Protein AF-A0A1G1H3U4-F1 (afdb_monomer)

Nearest PDB structures (foldseek):
  5lfl-assembly6_F  TM=8.158E-01  e=3.724E-07  Solidesulfovibrio magneticus RS-1
  6eou-assembly1_A  TM=8.617E-01  e=1.046E-06  Homo sapiens
  4xi0-assembly1_E  TM=8.053E-01  e=7.415E-07  Solidesulfovibrio magneticus RS-1
  3vty-assembly4_D  TM=8.251E-01  e=2.298E-06  Candidatus Magnetobacterium bavaricum
  8tau-assembly1_V  TM=8.359E-01  e=3.438E-05  Homo sapiens

Structure (mmCIF, N/CA/C/O backbone):
data_AF-A0A1G1H3U4-F1
#
_entry.id   AF-A0A1G1H3U4-F1
#
loop_
_atom_site.group_PDB
_atom_site.id
_atom_site.type_symbol
_atom_site.label_atom_id
_atom_site.label_alt_id
_atom_site.label_comp_id
_atom_site.label_asym_id
_atom_site.label_entity_id
_atom_site.label_seq_id
_atom_site.pdbx_PDB_ins_code
_atom_site.Cartn_x
_atom_site.Cartn_y
_atom_site.Cartn_z
_atom_site.occupancy
_atom_site.B_iso_or_equiv
_atom_site.auth_seq_id
_atom_site.auth_comp_id
_atom_site.auth_asym_id
_atom_site.auth_atom_id
_atom_site.pdbx_PDB_model_num
ATOM 1 N N . MET A 1 1 ? 24.529 -20.907 -5.995 1.00 40.91 1 MET A N 1
ATOM 2 C CA . MET A 1 1 ? 25.368 -20.366 -7.089 1.00 40.91 1 MET A CA 1
ATOM 3 C C . MET A 1 1 ? 24.792 -20.678 -8.486 1.00 40.91 1 MET A C 1
ATOM 5 O O . MET A 1 1 ? 25.551 -20.727 -9.438 1.00 40.91 1 MET A O 1
ATOM 9 N N . TRP A 1 2 ? 23.466 -20.846 -8.638 1.00 47.81 2 TRP A N 1
ATOM 10 C CA . TRP A 1 2 ? 22.822 -21.123 -9.940 1.00 47.81 2 TRP A CA 1
ATOM 11 C C . TRP A 1 2 ? 21.908 -19.979 -10.423 1.00 47.81 2 TRP A C 1
ATOM 13 O O . TRP A 1 2 ? 21.715 -19.835 -11.622 1.00 47.81 2 TRP A O 1
ATOM 23 N N . GLU A 1 3 ? 21.405 -19.122 -9.525 1.00 52.97 3 GLU A N 1
ATOM 24 C CA . GLU A 1 3 ? 20.506 -18.009 -9.890 1.00 52.97 3 GLU A CA 1
ATOM 25 C C . GLU A 1 3 ? 21.242 -16.855 -10.588 1.00 52.97 3 GLU A C 1
ATOM 27 O O . GLU A 1 3 ? 20.769 -16.331 -11.589 1.00 52.97 3 GLU A O 1
ATOM 32 N N . SER A 1 4 ? 22.450 -16.500 -10.142 1.00 56.72 4 SER A N 1
ATOM 33 C CA . SER A 1 4 ? 23.200 -15.358 -10.691 1.00 56.72 4 SER A CA 1
ATOM 34 C C . SER A 1 4 ? 23.644 -15.537 -12.152 1.00 56.72 4 SER A C 1
ATOM 36 O O . SER A 1 4 ? 23.957 -14.551 -12.813 1.00 56.72 4 SER A O 1
ATOM 38 N N . GLY A 1 5 ? 23.685 -16.776 -12.659 1.00 61.72 5 GLY A N 1
ATOM 39 C CA . GLY A 1 5 ? 24.119 -17.083 -14.027 1.00 61.72 5 GLY A CA 1
ATOM 40 C C . GLY A 1 5 ? 23.019 -16.958 -15.086 1.00 61.72 5 GLY A C 1
ATOM 41 O O . GLY A 1 5 ? 23.333 -16.747 -16.253 1.00 61.72 5 GLY A O 1
ATOM 42 N N . THR A 1 6 ? 21.741 -17.055 -14.702 1.00 67.44 6 THR A N 1
ATOM 43 C CA . THR A 1 6 ? 20.597 -17.031 -15.637 1.00 67.44 6 THR A CA 1
ATOM 44 C C . THR A 1 6 ? 19.875 -15.685 -15.687 1.00 67.44 6 THR A C 1
ATOM 46 O O . THR A 1 6 ? 19.185 -15.401 -16.664 1.00 67.44 6 THR A O 1
ATOM 49 N N . ILE A 1 7 ? 20.066 -14.831 -14.677 1.00 79.06 7 ILE A N 1
ATOM 50 C CA . ILE A 1 7 ? 19.420 -13.513 -14.597 1.00 79.06 7 ILE A CA 1
ATOM 51 C C . ILE A 1 7 ? 19.920 -12.563 -15.695 1.00 79.06 7 ILE A C 1
ATOM 53 O O . ILE A 1 7 ? 19.108 -11.887 -16.318 1.00 79.06 7 ILE A O 1
ATOM 57 N N . ASN A 1 8 ? 21.231 -12.512 -15.958 1.00 80.94 8 ASN A N 1
ATOM 58 C CA . ASN A 1 8 ? 21.776 -11.582 -16.959 1.00 80.94 8 ASN A CA 1
ATOM 59 C C . ASN A 1 8 ? 21.285 -11.901 -18.379 1.00 80.94 8 ASN A C 1
ATOM 61 O O . ASN A 1 8 ? 20.750 -10.992 -19.007 1.00 80.94 8 ASN A O 1
ATOM 65 N N . PRO A 1 9 ? 21.336 -13.164 -18.853 1.00 86.94 9 PRO A N 1
ATOM 66 C CA . PRO A 1 9 ? 20.758 -13.511 -20.150 1.00 86.94 9 PRO A CA 1
ATOM 67 C C . PRO A 1 9 ? 19.254 -13.221 -20.236 1.00 86.94 9 PRO A C 1
ATOM 69 O O . PRO A 1 9 ? 18.768 -12.789 -21.276 1.00 86.94 9 PRO A O 1
ATOM 72 N N . ALA A 1 10 ? 18.500 -13.432 -19.150 1.00 87.06 10 ALA A N 1
ATOM 73 C CA . ALA A 1 10 ? 17.068 -13.132 -19.134 1.00 87.06 10 ALA A CA 1
ATOM 74 C C . ALA A 1 10 ? 16.792 -11.626 -19.279 1.00 87.06 10 ALA A C 1
ATOM 76 O O . ALA A 1 10 ? 15.896 -11.239 -20.028 1.00 87.06 10 ALA A O 1
ATOM 77 N N . LEU A 1 11 ? 17.569 -10.782 -18.594 1.00 89.69 11 LEU A N 1
ATOM 78 C CA . LEU A 1 11 ? 17.471 -9.328 -18.725 1.00 89.69 11 LEU A CA 1
ATOM 79 C C . LEU A 1 11 ? 17.895 -8.853 -20.120 1.00 89.69 11 LEU A C 1
ATOM 81 O O . LEU A 1 11 ? 17.215 -8.003 -20.675 1.00 89.69 11 LEU A O 1
ATOM 85 N N . GLU A 1 12 ? 18.931 -9.442 -20.723 1.00 89.75 12 GLU A N 1
ATOM 86 C CA . GLU A 1 12 ? 19.352 -9.125 -22.098 1.00 89.75 12 GLU A CA 1
ATOM 87 C C . GLU A 1 12 ? 18.264 -9.462 -23.131 1.00 89.75 12 GLU A C 1
ATOM 89 O O . GLU A 1 12 ? 17.958 -8.645 -24.000 1.00 89.75 12 GLU A O 1
ATOM 94 N N . ILE A 1 13 ? 17.628 -10.634 -23.014 1.00 92.44 13 ILE A N 1
ATOM 95 C CA . ILE A 1 13 ? 16.502 -11.023 -23.881 1.00 92.44 13 ILE A CA 1
ATOM 96 C C . ILE A 1 13 ? 15.334 -10.047 -23.714 1.00 92.44 13 ILE A C 1
ATOM 98 O O . ILE A 1 13 ? 14.699 -9.664 -24.698 1.00 92.44 13 ILE A O 1
ATOM 102 N N . LEU A 1 14 ? 15.045 -9.634 -22.477 1.00 92.25 14 LEU A N 1
ATOM 103 C CA . LEU A 1 14 ? 14.000 -8.650 -22.215 1.00 92.25 14 LEU A CA 1
ATOM 104 C C . LEU A 1 14 ? 14.355 -7.277 -22.775 1.00 92.25 14 LEU A C 1
ATOM 106 O O . LEU A 1 14 ? 13.489 -6.656 -23.378 1.00 92.25 14 LEU A O 1
ATOM 110 N N . ASP A 1 15 ? 15.595 -6.819 -22.628 1.00 92.12 15 ASP A N 1
ATOM 111 C CA . ASP A 1 15 ? 16.042 -5.531 -23.158 1.00 92.12 15 ASP A CA 1
ATOM 112 C C . ASP A 1 15 ? 15.938 -5.500 -24.692 1.00 92.12 15 ASP A C 1
ATOM 114 O O . ASP A 1 15 ? 15.442 -4.519 -25.246 1.00 92.12 15 ASP A O 1
ATOM 118 N N . GLN A 1 16 ? 16.283 -6.598 -25.378 1.00 94.06 16 GLN A N 1
ATOM 119 C CA . GLN A 1 16 ? 16.060 -6.734 -26.821 1.00 94.06 16 GLN A CA 1
ATOM 120 C C . GLN A 1 16 ? 14.564 -6.726 -27.172 1.00 94.06 16 GLN A C 1
ATOM 122 O O . GLN A 1 16 ? 14.136 -5.984 -28.052 1.00 94.06 16 GLN A O 1
ATOM 127 N N . GLY A 1 17 ? 13.739 -7.491 -26.452 1.00 91.69 17 GLY A N 1
ATOM 128 C CA . GLY A 1 17 ? 12.293 -7.507 -26.680 1.00 91.69 17 GLY A CA 1
ATOM 129 C C . GLY A 1 17 ? 11.626 -6.150 -26.429 1.00 91.69 17 GLY A C 1
ATOM 130 O O . GLY A 1 17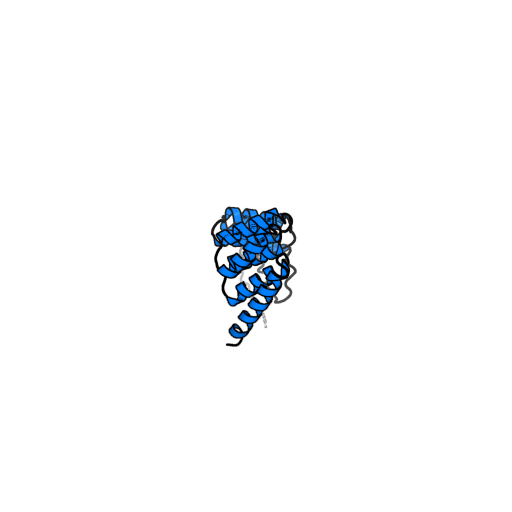 ? 10.693 -5.779 -27.136 1.00 91.69 17 GLY A O 1
ATOM 131 N N . ILE A 1 18 ? 12.113 -5.383 -25.450 1.00 93.12 18 ILE A N 1
ATOM 132 C CA . ILE A 1 18 ? 11.669 -4.011 -25.173 1.00 93.12 18 ILE A CA 1
ATOM 133 C C . ILE A 1 18 ? 12.155 -3.060 -26.272 1.00 93.12 18 ILE A C 1
ATOM 135 O O . ILE A 1 18 ? 11.416 -2.153 -26.639 1.00 93.12 18 ILE A O 1
ATOM 139 N N . HIS A 1 19 ? 13.352 -3.260 -26.826 1.00 91.81 19 HIS A N 1
ATOM 140 C CA . HIS A 1 19 ? 13.825 -2.485 -27.974 1.00 91.81 19 HIS A CA 1
ATOM 141 C C . HIS A 1 19 ? 12.923 -2.683 -29.201 1.00 91.81 19 HIS A C 1
ATOM 143 O O . HIS A 1 19 ? 12.500 -1.704 -29.816 1.00 91.81 19 HIS A O 1
ATOM 149 N N . ASP A 1 20 ? 12.572 -3.933 -29.509 1.00 93.81 20 ASP A N 1
ATOM 150 C CA . ASP A 1 20 ? 11.718 -4.278 -30.651 1.00 93.81 20 ASP A CA 1
ATOM 151 C C . ASP A 1 20 ? 10.242 -3.891 -30.409 1.00 93.81 20 ASP A C 1
ATOM 153 O O . ASP A 1 20 ? 9.494 -3.582 -31.343 1.00 93.81 20 ASP A O 1
ATOM 157 N N . HIS A 1 21 ? 9.817 -3.865 -29.140 1.00 90.38 21 HIS A N 1
ATOM 158 C CA . HIS A 1 21 ? 8.455 -3.547 -28.712 1.00 90.38 21 HIS A CA 1
ATOM 159 C C . HIS A 1 21 ? 8.429 -2.580 -27.504 1.00 90.38 21 HIS A C 1
ATOM 161 O O . HIS A 1 21 ? 8.058 -2.975 -26.393 1.00 90.38 21 HIS A O 1
ATOM 167 N N . PRO A 1 22 ? 8.728 -1.280 -27.697 1.00 86.56 22 PRO A N 1
ATOM 168 C CA . PRO A 1 22 ? 8.925 -0.319 -26.596 1.00 86.56 22 PRO A CA 1
ATOM 169 C C . PRO A 1 22 ? 7.673 -0.055 -25.746 1.00 86.56 22 PRO A C 1
ATOM 171 O O . PRO A 1 22 ? 7.761 0.322 -24.573 1.00 86.56 22 PRO A O 1
ATOM 174 N N . HIS A 1 23 ? 6.491 -0.301 -26.309 1.00 86.00 23 HIS A N 1
ATOM 175 C CA . HIS A 1 23 ? 5.208 -0.134 -25.625 1.00 86.00 23 HIS A CA 1
ATOM 176 C C . HIS A 1 23 ? 4.650 -1.444 -25.046 1.00 86.00 23 HIS A C 1
ATOM 178 O O . HIS A 1 23 ? 3.537 -1.458 -24.522 1.00 86.00 23 HIS A O 1
ATOM 184 N N . ALA A 1 24 ? 5.400 -2.551 -25.110 1.00 89.81 24 ALA A N 1
ATOM 185 C CA . ALA A 1 24 ? 4.991 -3.812 -24.501 1.00 89.81 24 ALA A CA 1
ATOM 186 C C . ALA A 1 24 ? 5.105 -3.735 -22.968 1.00 89.81 24 ALA A C 1
ATOM 188 O O . ALA A 1 24 ? 6.118 -4.115 -22.372 1.00 89.81 24 ALA A O 1
ATOM 189 N N . LEU A 1 25 ? 4.030 -3.263 -22.326 1.00 88.88 25 LEU A N 1
ATOM 190 C CA . LEU A 1 25 ? 3.903 -3.112 -20.872 1.00 88.88 25 LEU A CA 1
ATOM 191 C C . LEU A 1 25 ? 4.332 -4.383 -20.120 1.00 88.88 25 LEU A C 1
ATOM 193 O O . LEU A 1 25 ? 5.076 -4.311 -19.146 1.00 88.88 25 LEU A O 1
ATOM 197 N N . THR A 1 26 ? 3.918 -5.554 -20.613 1.00 90.75 26 THR A N 1
ATOM 198 C CA . THR A 1 26 ? 4.220 -6.856 -20.005 1.00 90.75 26 THR A CA 1
ATOM 199 C C . THR A 1 26 ? 5.719 -7.151 -19.949 1.00 90.75 26 THR A C 1
ATOM 201 O O . THR A 1 26 ? 6.188 -7.635 -18.923 1.00 90.75 26 THR A O 1
ATOM 204 N N . LEU A 1 27 ? 6.486 -6.832 -21.000 1.00 92.19 27 LEU A N 1
ATOM 205 C CA . LEU A 1 27 ? 7.937 -7.074 -21.026 1.00 92.19 27 LEU A CA 1
ATOM 206 C C . LEU A 1 27 ? 8.665 -6.160 -20.039 1.00 92.19 27 LEU A C 1
ATOM 208 O O . LEU A 1 27 ? 9.536 -6.597 -19.289 1.00 92.19 27 LEU A O 1
ATOM 212 N N . ARG A 1 28 ? 8.257 -4.891 -19.988 1.00 91.12 28 ARG A N 1
ATOM 213 C CA . ARG A 1 28 ? 8.859 -3.892 -19.100 1.00 91.12 28 ARG A CA 1
ATOM 214 C C . ARG A 1 28 ? 8.517 -4.142 -17.633 1.00 91.12 28 ARG A C 1
ATOM 216 O O . ARG A 1 28 ? 9.381 -3.993 -16.772 1.00 91.12 28 ARG A O 1
ATOM 223 N N . LYS A 1 29 ? 7.291 -4.589 -17.348 1.00 92.75 29 LYS A N 1
ATOM 224 C CA . LYS A 1 29 ? 6.898 -5.058 -16.016 1.00 92.75 29 LYS A CA 1
ATOM 225 C C . LYS A 1 29 ? 7.697 -6.294 -15.608 1.00 92.75 29 LYS A C 1
ATOM 227 O O . LYS A 1 29 ? 8.280 -6.286 -14.531 1.00 92.75 29 LYS A O 1
ATOM 232 N N . LEU A 1 30 ? 7.784 -7.307 -16.476 1.00 93.25 30 LEU A N 1
ATOM 233 C CA . LEU A 1 30 ? 8.537 -8.534 -16.197 1.00 93.25 30 LEU A CA 1
ATOM 234 C C . LEU A 1 30 ? 10.015 -8.237 -15.906 1.00 93.25 30 LEU A C 1
ATOM 236 O O . LEU A 1 30 ? 10.604 -8.833 -15.008 1.00 93.25 30 LEU A O 1
ATOM 240 N N . ARG A 1 31 ? 10.605 -7.263 -16.606 1.00 92.12 31 ARG A N 1
ATOM 241 C CA . ARG A 1 31 ? 11.944 -6.757 -16.287 1.00 92.12 31 ARG A CA 1
ATOM 242 C C . ARG A 1 31 ? 12.019 -6.216 -14.855 1.00 92.12 31 ARG A C 1
ATOM 244 O O . ARG A 1 31 ? 12.936 -6.581 -14.125 1.00 92.12 31 ARG A O 1
ATOM 251 N N . GLY A 1 32 ? 11.058 -5.392 -14.435 1.00 91.25 32 GLY A N 1
ATOM 252 C CA . GLY A 1 32 ? 10.958 -4.909 -13.052 1.00 91.25 32 GLY A CA 1
ATOM 253 C C . GLY A 1 32 ? 10.788 -6.034 -12.023 1.00 91.25 32 GLY A C 1
ATOM 254 O O . GLY A 1 32 ? 11.464 -6.018 -10.992 1.00 91.25 32 GLY A O 1
ATOM 255 N N . ASP A 1 33 ? 9.975 -7.049 -12.329 1.00 91.19 33 ASP A N 1
ATOM 256 C CA . ASP A 1 33 ? 9.763 -8.219 -11.465 1.00 91.19 33 ASP A CA 1
ATOM 257 C C . ASP A 1 33 ? 11.074 -9.005 -11.263 1.00 91.19 33 ASP A C 1
ATOM 259 O O . ASP A 1 33 ? 11.448 -9.332 -10.132 1.00 91.19 33 ASP A O 1
ATOM 263 N N . ILE A 1 34 ? 11.827 -9.248 -12.344 1.00 91.25 34 ILE A N 1
ATOM 264 C CA . ILE A 1 34 ? 13.136 -9.916 -12.283 1.00 91.25 34 ILE A CA 1
ATOM 265 C C . ILE A 1 34 ? 14.136 -9.073 -11.491 1.00 91.25 34 ILE A C 1
ATOM 267 O O . ILE A 1 34 ? 14.851 -9.612 -10.643 1.00 91.25 34 ILE A O 1
ATOM 271 N N . LEU A 1 35 ? 14.182 -7.757 -11.712 1.00 90.25 35 LEU A N 1
ATOM 272 C CA . LEU A 1 35 ? 15.062 -6.856 -10.961 1.00 90.25 35 LEU A CA 1
ATOM 273 C C . LEU A 1 35 ? 14.734 -6.856 -9.465 1.00 90.25 35 LEU A C 1
ATOM 275 O O . LEU A 1 35 ? 15.654 -6.915 -8.645 1.00 90.25 35 LEU A O 1
ATOM 279 N N . SER A 1 36 ? 13.446 -6.902 -9.101 1.00 90.81 36 SER A N 1
ATOM 280 C CA . SER A 1 36 ? 13.018 -7.005 -7.700 1.00 90.81 36 SER A CA 1
ATOM 281 C C . SER A 1 36 ? 13.545 -8.269 -7.029 1.00 90.81 36 SER A C 1
ATOM 283 O O . SER A 1 36 ? 13.774 -8.241 -5.820 1.00 90.81 36 SER A O 1
ATOM 285 N N . ALA A 1 37 ? 13.682 -9.369 -7.768 1.00 86.88 37 ALA A N 1
ATOM 286 C CA . ALA A 1 37 ? 14.181 -10.630 -7.233 1.00 86.88 37 ALA A CA 1
ATOM 287 C C . ALA A 1 37 ? 15.718 -10.702 -7.197 1.00 86.88 37 ALA A C 1
ATOM 289 O O . ALA A 1 37 ? 16.267 -11.463 -6.406 1.00 86.88 37 ALA A O 1
ATOM 290 N N . SER A 1 38 ? 16.415 -9.933 -8.043 1.00 84.62 38 SER A N 1
ATOM 291 C CA . SER A 1 38 ? 17.823 -10.203 -8.373 1.00 84.62 38 SER A CA 1
ATOM 292 C C . SER A 1 38 ? 18.823 -9.074 -8.128 1.00 84.62 38 SER A C 1
ATOM 294 O O . SER A 1 38 ? 19.980 -9.366 -7.824 1.00 84.62 38 SER A O 1
ATOM 296 N N . ARG A 1 39 ? 18.427 -7.804 -8.279 1.00 77.81 39 ARG A N 1
ATOM 297 C CA . ARG A 1 39 ? 19.348 -6.647 -8.223 1.00 77.81 39 ARG A CA 1
ATOM 298 C C . ARG A 1 39 ? 18.994 -5.607 -7.167 1.00 77.81 39 ARG A C 1
ATOM 300 O O . ARG A 1 39 ? 19.790 -4.721 -6.878 1.00 77.81 39 ARG A O 1
ATOM 307 N N . GLY A 1 40 ? 17.848 -5.775 -6.515 1.00 84.50 40 GLY A N 1
ATOM 308 C CA . GLY A 1 40 ? 17.439 -4.977 -5.366 1.00 84.50 40 GLY A CA 1
ATOM 309 C C . GLY A 1 40 ? 16.328 -3.974 -5.688 1.00 84.50 40 GLY A C 1
ATOM 310 O O . GLY A 1 40 ? 15.900 -3.835 -6.835 1.00 84.50 40 GLY A O 1
ATOM 311 N N . PRO A 1 41 ? 15.814 -3.282 -4.659 1.00 91.38 41 PRO A N 1
ATOM 312 C CA . PRO A 1 41 ? 14.574 -2.518 -4.767 1.00 91.38 41 PRO A CA 1
ATOM 313 C C . PRO A 1 41 ? 14.684 -1.279 -5.664 1.00 91.38 41 PRO A C 1
ATOM 315 O O . PRO A 1 41 ? 13.719 -0.953 -6.347 1.00 91.38 41 PRO A O 1
ATOM 318 N N . GLY A 1 42 ? 15.846 -0.618 -5.714 1.00 93.94 42 GLY A N 1
ATOM 319 C CA . GLY A 1 42 ? 16.033 0.611 -6.495 1.00 93.94 42 GLY A CA 1
ATOM 320 C C . GLY A 1 42 ? 15.867 0.402 -8.004 1.00 93.94 42 GLY A C 1
ATOM 321 O O . GLY A 1 42 ? 15.076 1.097 -8.637 1.00 93.94 42 GLY A O 1
ATOM 322 N N . GLU A 1 43 ? 16.555 -0.594 -8.573 1.00 92.38 43 GLU A N 1
ATOM 323 C CA . GLU A 1 43 ? 16.463 -0.905 -10.010 1.00 92.38 43 GLU A CA 1
ATOM 324 C C . GLU A 1 43 ? 15.052 -1.364 -10.407 1.00 92.38 43 GLU A C 1
ATOM 326 O O . GLU A 1 43 ? 14.548 -0.993 -11.468 1.00 92.38 43 GLU A O 1
ATOM 331 N N . ALA A 1 44 ? 14.385 -2.132 -9.540 1.00 95.06 44 ALA A N 1
ATOM 332 C CA . ALA A 1 44 ? 13.011 -2.570 -9.763 1.00 95.06 44 ALA A CA 1
ATOM 333 C C . ALA A 1 44 ? 12.030 -1.391 -9.784 1.00 95.06 44 ALA A C 1
ATOM 335 O O . ALA A 1 44 ? 11.223 -1.270 -10.706 1.00 95.06 44 ALA A O 1
ATOM 336 N N . VAL A 1 45 ? 12.129 -0.491 -8.799 1.00 96.75 45 VAL A N 1
ATOM 337 C CA . VAL A 1 45 ? 11.303 0.721 -8.730 1.00 96.75 45 VAL A CA 1
ATOM 338 C C . VAL A 1 45 ? 11.518 1.593 -9.964 1.00 96.75 45 VAL A C 1
ATOM 340 O O . VAL A 1 45 ? 10.534 2.001 -10.576 1.00 96.75 45 VAL A O 1
ATOM 343 N N . GLN A 1 46 ? 12.769 1.806 -10.383 1.00 95.06 46 GLN A N 1
AT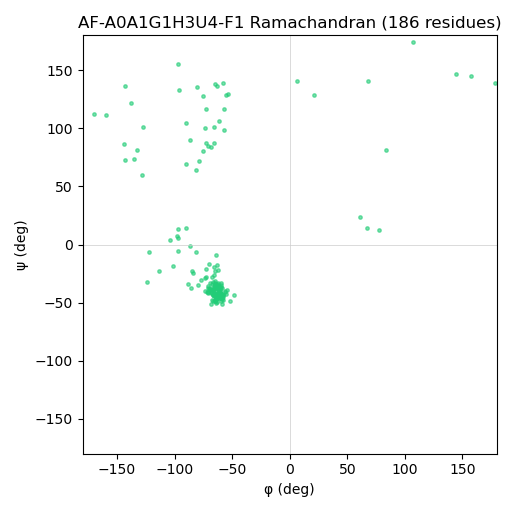OM 344 C CA . GLN A 1 46 ? 13.073 2.577 -11.588 1.00 95.06 46 GLN A CA 1
ATOM 345 C C . GLN A 1 46 ? 12.463 1.934 -12.841 1.00 95.06 46 GLN A C 1
ATOM 347 O O . GLN A 1 46 ? 11.867 2.626 -13.665 1.00 95.06 46 GLN A O 1
ATOM 352 N N . ALA A 1 47 ? 12.559 0.607 -12.982 1.00 93.62 47 ALA A N 1
ATOM 353 C CA . ALA A 1 47 ? 11.951 -0.105 -14.102 1.00 93.62 47 ALA A CA 1
ATOM 354 C C . ALA A 1 47 ? 10.427 0.101 -14.144 1.00 93.62 47 ALA A C 1
ATOM 356 O O . ALA A 1 47 ? 9.893 0.445 -15.201 1.00 93.62 47 ALA A O 1
ATOM 357 N N . TYR A 1 48 ? 9.738 -0.017 -13.004 1.00 96.88 48 TYR A N 1
ATOM 358 C CA . TYR A 1 48 ? 8.302 0.262 -12.918 1.00 96.88 48 TYR A CA 1
ATOM 359 C C . TYR A 1 48 ? 7.964 1.728 -13.192 1.00 96.88 48 TYR A C 1
ATOM 361 O O . TYR A 1 48 ? 6.959 2.004 -13.839 1.00 96.88 48 TYR A O 1
ATOM 369 N N . GLU A 1 49 ? 8.791 2.675 -12.752 1.00 96.38 49 GLU A N 1
ATOM 370 C CA . GLU A 1 49 ? 8.584 4.100 -13.028 1.00 96.38 49 GLU A CA 1
ATOM 371 C C . GLU A 1 49 ? 8.622 4.415 -14.515 1.00 96.38 49 GLU A C 1
ATOM 373 O O . GLU A 1 49 ? 7.795 5.199 -14.974 1.00 96.38 49 GLU A O 1
ATOM 378 N N . THR A 1 50 ? 9.492 3.755 -15.288 1.00 93.75 50 THR A N 1
ATOM 379 C CA . THR A 1 50 ? 9.450 3.915 -16.748 1.00 93.75 50 THR A CA 1
ATOM 380 C C . THR A 1 50 ? 8.087 3.505 -17.300 1.00 93.75 50 THR A C 1
ATOM 382 O O . THR A 1 50 ? 7.523 4.209 -18.130 1.00 93.75 50 THR A O 1
ATOM 385 N N . VAL A 1 51 ? 7.537 2.381 -16.831 1.00 94.81 51 VAL A N 1
ATOM 386 C CA . VAL A 1 51 ? 6.243 1.863 -17.289 1.00 94.81 51 VAL A CA 1
ATOM 387 C C . VAL A 1 51 ? 5.112 2.812 -16.903 1.00 94.81 51 VAL A C 1
ATOM 389 O O . VAL A 1 51 ? 4.247 3.111 -17.721 1.00 94.81 51 VAL A O 1
ATOM 392 N N . LEU A 1 52 ? 5.143 3.325 -15.673 1.00 96.25 52 LEU A N 1
ATOM 393 C CA . LEU A 1 52 ? 4.135 4.244 -15.148 1.00 96.25 52 LEU A CA 1
ATOM 394 C C . LEU A 1 52 ? 4.223 5.652 -15.754 1.00 96.25 52 LEU A C 1
ATOM 396 O O . LEU A 1 52 ? 3.226 6.366 -15.717 1.00 96.25 52 LEU A O 1
ATOM 400 N N . ALA A 1 53 ? 5.366 6.047 -16.324 1.00 94.75 53 ALA A N 1
ATOM 401 C CA . ALA A 1 53 ? 5.479 7.287 -17.091 1.00 94.75 53 ALA A CA 1
ATOM 402 C C . ALA A 1 53 ? 4.644 7.233 -18.383 1.00 94.75 53 ALA A C 1
ATOM 404 O O . ALA A 1 53 ? 4.004 8.221 -18.737 1.00 94.75 53 ALA A O 1
ATOM 405 N N . ASP A 1 54 ? 4.597 6.070 -19.040 1.00 93.25 54 ASP A N 1
ATOM 406 C CA . ASP A 1 54 ? 3.825 5.872 -20.272 1.00 93.25 54 ASP A CA 1
ATOM 407 C C . ASP A 1 54 ? 2.377 5.451 -19.997 1.00 93.25 54 ASP A C 1
ATOM 409 O O . ASP A 1 54 ? 1.461 5.795 -20.742 1.00 93.25 54 ASP A O 1
ATOM 413 N N . THR A 1 55 ? 2.143 4.672 -18.938 1.00 95.44 55 THR A N 1
ATOM 414 C CA . THR A 1 55 ? 0.807 4.204 -18.544 1.00 95.44 55 THR A CA 1
ATOM 415 C C . THR A 1 55 ? 0.585 4.423 -17.045 1.00 95.44 55 THR A C 1
ATOM 417 O O . THR A 1 55 ? 0.703 3.487 -16.249 1.00 95.44 55 THR A O 1
ATOM 420 N N . PRO A 1 56 ? 0.211 5.651 -16.630 1.00 96.00 56 PRO A N 1
ATOM 421 C CA . PRO A 1 56 ? 0.031 5.991 -15.218 1.00 96.00 56 PRO A CA 1
ATOM 422 C C . PRO A 1 56 ? -1.082 5.204 -14.519 1.00 96.00 56 PRO A C 1
ATOM 424 O O . PRO A 1 56 ? -1.124 5.163 -13.295 1.00 96.00 56 PRO A O 1
ATOM 427 N N . THR A 1 57 ? -1.999 4.588 -15.259 1.00 96.50 57 THR A N 1
ATOM 428 C CA . THR A 1 57 ? -3.130 3.826 -14.709 1.00 96.50 57 THR A CA 1
ATOM 429 C C . THR A 1 57 ? -2.884 2.315 -14.665 1.00 96.50 57 THR A C 1
ATOM 431 O O . THR A 1 57 ? -3.799 1.566 -14.330 1.00 96.50 57 THR A O 1
ATOM 434 N N . ALA A 1 58 ? -1.666 1.845 -14.973 1.00 96.38 58 ALA A N 1
ATOM 435 C CA . ALA A 1 58 ? -1.307 0.425 -14.920 1.00 96.38 58 ALA A CA 1
ATOM 436 C C . ALA A 1 58 ? -1.277 -0.097 -13.469 1.00 96.38 58 ALA A C 1
ATOM 438 O O . ALA A 1 58 ? -0.232 -0.138 -12.815 1.00 96.38 58 ALA A O 1
ATOM 439 N N . LEU A 1 59 ? -2.450 -0.478 -12.951 1.00 96.44 59 LEU A N 1
ATOM 440 C CA . LEU A 1 59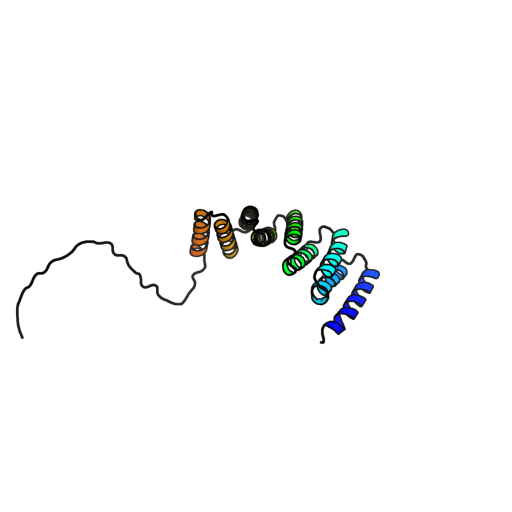 ? -2.651 -0.907 -11.564 1.00 96.44 59 LEU A CA 1
ATOM 441 C C . LEU A 1 59 ? -1.758 -2.080 -11.163 1.00 96.44 59 LEU A C 1
ATOM 443 O O . LEU A 1 59 ? -1.236 -2.099 -10.053 1.00 96.44 59 LEU A O 1
ATOM 447 N N . ASP A 1 60 ? -1.555 -3.052 -12.047 1.00 95.50 60 ASP A N 1
ATOM 448 C CA . ASP A 1 60 ? -0.729 -4.225 -11.761 1.00 95.50 60 ASP A CA 1
ATOM 449 C C . ASP A 1 60 ? 0.748 -3.857 -11.536 1.00 95.50 60 ASP A C 1
ATOM 451 O O . ASP A 1 60 ? 1.405 -4.432 -10.667 1.00 95.50 60 ASP A O 1
ATOM 455 N N . VAL A 1 61 ? 1.251 -2.857 -12.263 1.00 97.12 61 VAL A N 1
ATOM 456 C CA . VAL A 1 61 ? 2.593 -2.286 -12.084 1.00 97.12 61 VAL A CA 1
ATOM 457 C C . VAL A 1 61 ? 2.670 -1.454 -10.804 1.00 97.12 61 VAL A C 1
ATOM 459 O O . VAL A 1 61 ? 3.650 -1.563 -10.068 1.00 97.12 61 VAL A O 1
ATOM 462 N N . ARG A 1 62 ? 1.635 -0.664 -10.487 1.00 98.12 62 ARG A N 1
ATOM 463 C CA . ARG A 1 62 ? 1.571 0.089 -9.220 1.00 98.12 62 ARG A CA 1
ATOM 464 C C . ARG A 1 62 ? 1.590 -0.835 -8.007 1.00 98.12 62 ARG A C 1
ATOM 466 O O . ARG A 1 62 ? 2.369 -0.617 -7.083 1.00 98.12 62 ARG A O 1
ATOM 473 N N . TRP A 1 63 ? 0.805 -1.913 -8.037 1.00 98.19 63 TRP A N 1
ATOM 474 C CA . TRP A 1 63 ? 0.812 -2.942 -6.995 1.00 98.19 63 TRP A CA 1
ATOM 475 C C . TRP A 1 63 ? 2.182 -3.620 -6.862 1.00 98.19 63 TRP A C 1
ATOM 477 O O . TRP A 1 63 ? 2.647 -3.840 -5.741 1.00 98.19 63 TRP A O 1
ATOM 487 N N . ALA A 1 64 ? 2.858 -3.909 -7.979 1.00 97.25 64 ALA A N 1
ATOM 488 C CA . ALA A 1 64 ? 4.215 -4.454 -7.960 1.00 97.25 64 ALA A CA 1
ATOM 489 C C . ALA A 1 64 ? 5.218 -3.466 -7.335 1.00 97.25 64 ALA A C 1
ATOM 491 O O . ALA A 1 64 ? 5.973 -3.849 -6.436 1.00 97.25 64 ALA A O 1
ATOM 492 N N . LYS A 1 65 ? 5.170 -2.184 -7.730 1.00 98.25 65 LYS A N 1
ATOM 493 C CA . LYS A 1 65 ? 5.998 -1.109 -7.162 1.00 98.25 65 LYS A CA 1
ATOM 494 C C . LYS A 1 65 ? 5.766 -0.951 -5.659 1.00 98.25 65 LYS A C 1
ATOM 496 O O . LYS A 1 65 ? 6.734 -1.000 -4.903 1.00 98.25 65 LYS A O 1
ATOM 501 N N . TRP A 1 66 ? 4.511 -0.840 -5.218 1.00 98.12 66 TRP A N 1
ATOM 502 C CA . TRP A 1 66 ? 4.148 -0.801 -3.796 1.00 98.12 66 TRP A CA 1
ATOM 503 C C . TRP A 1 66 ? 4.763 -1.976 -3.030 1.00 98.12 66 TRP A C 1
ATOM 505 O O . TRP A 1 66 ? 5.423 -1.791 -2.010 1.00 98.12 66 TRP A O 1
ATOM 515 N N . SER A 1 67 ? 4.610 -3.190 -3.563 1.00 97.06 67 SER A N 1
ATOM 516 C CA . SER A 1 67 ? 5.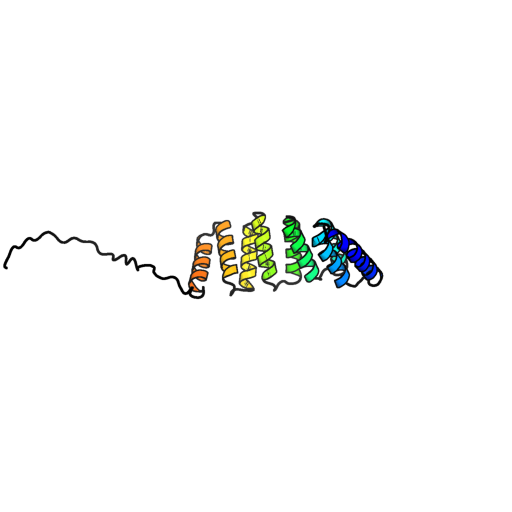100 -4.406 -2.920 1.00 97.06 67 SER A CA 1
ATOM 517 C C . SER A 1 67 ? 6.619 -4.389 -2.712 1.00 97.06 67 SER A C 1
ATOM 519 O O . SER A 1 67 ? 7.109 -4.848 -1.677 1.00 97.06 67 SER A O 1
ATOM 521 N N . VAL A 1 68 ? 7.370 -3.843 -3.675 1.00 97.00 68 VAL A N 1
ATOM 522 C CA . VAL A 1 68 ? 8.820 -3.641 -3.546 1.00 97.00 68 VAL A CA 1
ATOM 523 C C . VAL A 1 68 ? 9.136 -2.604 -2.472 1.00 97.00 68 VAL A C 1
ATOM 525 O O . VAL A 1 68 ? 9.941 -2.906 -1.593 1.00 97.00 68 VAL A O 1
ATOM 528 N N . LEU A 1 69 ? 8.473 -1.443 -2.499 1.00 97.62 69 LEU A N 1
ATOM 529 C CA . LEU A 1 69 ? 8.675 -0.350 -1.536 1.00 97.62 69 LEU A CA 1
ATOM 530 C C . LEU A 1 69 ? 8.408 -0.795 -0.090 1.00 97.62 69 LEU A C 1
ATOM 532 O O . LEU A 1 69 ? 9.182 -0.498 0.818 1.00 97.62 69 LEU A O 1
ATOM 536 N N . THR A 1 70 ? 7.344 -1.569 0.136 1.00 96.31 70 THR A N 1
ATOM 537 C CA . THR A 1 70 ? 7.045 -2.124 1.461 1.00 96.31 70 THR A CA 1
ATOM 538 C C . THR A 1 70 ? 8.139 -3.083 1.932 1.00 96.31 70 THR A C 1
ATOM 540 O O . THR A 1 70 ? 8.587 -2.996 3.076 1.00 96.31 70 THR A O 1
ATOM 543 N N . ARG A 1 71 ? 8.595 -4.007 1.071 1.00 94.50 71 ARG A N 1
ATOM 544 C CA . ARG A 1 71 ? 9.644 -4.978 1.435 1.00 94.50 71 ARG A CA 1
ATOM 545 C C . ARG A 1 71 ? 11.009 -4.327 1.659 1.00 94.50 71 ARG A C 1
ATOM 547 O O . ARG A 1 71 ? 11.801 -4.869 2.422 1.00 94.50 71 ARG A O 1
ATOM 554 N N . SER A 1 72 ? 11.284 -3.194 1.013 1.00 94.88 72 SER A N 1
ATOM 555 C CA . SER A 1 72 ? 12.524 -2.430 1.183 1.00 94.88 72 SER A CA 1
ATOM 556 C C . SER A 1 72 ? 12.487 -1.434 2.345 1.00 94.88 72 SER A C 1
ATOM 558 O O . SER A 1 72 ? 13.491 -0.773 2.599 1.00 94.88 72 SER A O 1
ATOM 560 N N . GLY A 1 73 ? 11.364 -1.321 3.063 1.00 95.06 73 GLY A N 1
ATOM 561 C CA . GLY A 1 73 ? 11.215 -0.391 4.186 1.00 95.06 73 GLY A CA 1
ATOM 562 C C . GLY A 1 73 ? 10.985 1.067 3.772 1.00 95.06 73 GLY A C 1
ATOM 563 O O . GLY A 1 73 ? 11.041 1.957 4.619 1.00 95.06 73 GLY A O 1
ATOM 564 N N . GLN A 1 74 ? 10.690 1.328 2.497 1.00 96.69 74 GLN A N 1
ATOM 565 C CA . GLN A 1 74 ? 10.373 2.654 1.956 1.00 96.69 74 GLN A CA 1
ATOM 566 C C . GLN A 1 74 ? 8.902 3.003 2.228 1.00 96.69 74 GLN A C 1
ATOM 568 O O . GLN A 1 74 ? 8.067 3.085 1.327 1.00 96.69 74 GLN A O 1
ATOM 573 N N . GLY A 1 75 ? 8.562 3.125 3.515 1.00 96.38 75 GLY A N 1
ATOM 574 C CA . GLY A 1 75 ? 7.177 3.221 3.983 1.00 96.38 75 GLY A CA 1
ATOM 575 C C . GLY A 1 75 ? 6.424 4.457 3.481 1.00 96.38 75 GLY A C 1
ATOM 576 O O . GLY A 1 75 ? 5.237 4.360 3.184 1.00 96.38 75 GLY A O 1
ATOM 577 N N . LYS A 1 76 ? 7.096 5.608 3.345 1.00 97.44 76 LYS A N 1
ATOM 578 C CA . LYS A 1 76 ? 6.459 6.849 2.867 1.00 97.44 76 LYS A CA 1
ATOM 579 C C . LYS A 1 76 ? 6.068 6.728 1.397 1.00 97.44 76 LYS A C 1
ATOM 581 O O . LYS A 1 76 ? 4.905 6.904 1.057 1.00 97.44 76 LYS A O 1
ATOM 586 N N . GLU A 1 77 ? 7.007 6.311 0.556 1.00 97.94 77 GLU A N 1
ATOM 587 C CA . GLU A 1 77 ? 6.780 6.088 -0.871 1.00 97.94 77 GLU A CA 1
ATOM 588 C C . GLU A 1 77 ? 5.753 4.972 -1.111 1.00 97.94 77 GLU A C 1
ATOM 590 O O . GLU A 1 77 ? 4.974 5.027 -2.060 1.00 97.94 77 GLU A O 1
ATOM 595 N N . SER A 1 78 ? 5.731 3.961 -0.237 1.00 98.25 78 SER A N 1
ATOM 596 C CA . SER A 1 78 ? 4.723 2.899 -0.236 1.00 98.25 78 SER A CA 1
ATOM 597 C C . SER A 1 78 ? 3.311 3.451 0.007 1.00 98.25 78 SER A C 1
ATOM 599 O O . SER A 1 78 ? 2.377 3.049 -0.686 1.00 98.25 78 SER A O 1
ATOM 601 N N . ILE A 1 79 ? 3.139 4.380 0.953 1.00 98.56 79 ILE A N 1
ATOM 602 C CA . ILE A 1 79 ? 1.850 5.048 1.202 1.00 98.56 79 ILE A CA 1
ATOM 603 C C . ILE A 1 79 ? 1.445 5.905 -0.001 1.00 98.56 79 ILE A C 1
ATOM 605 O O . ILE A 1 79 ? 0.300 5.811 -0.438 1.00 98.56 79 ILE A O 1
ATOM 609 N N . ASP A 1 80 ? 2.373 6.670 -0.580 1.00 98.12 80 ASP A N 1
ATOM 610 C CA . ASP A 1 80 ? 2.096 7.488 -1.769 1.00 98.12 80 ASP A CA 1
ATOM 611 C C . ASP A 1 80 ? 1.652 6.626 -2.962 1.00 98.12 80 ASP A C 1
ATOM 613 O O . ASP A 1 80 ? 0.756 6.998 -3.721 1.00 98.12 80 ASP A O 1
ATOM 617 N N . GLU A 1 81 ? 2.260 5.449 -3.139 1.00 98.44 81 GLU A N 1
ATOM 618 C CA . GLU A 1 81 ? 1.866 4.526 -4.201 1.00 98.44 81 GLU A CA 1
ATOM 619 C C . GLU A 1 81 ? 0.472 3.933 -3.962 1.00 98.44 81 GLU A C 1
ATOM 621 O O . GLU A 1 81 ? -0.316 3.844 -4.902 1.00 98.44 81 GLU A O 1
ATOM 626 N N . LEU A 1 82 ? 0.129 3.595 -2.715 1.00 98.56 82 LEU A N 1
ATOM 627 C CA . LEU A 1 82 ? -1.221 3.148 -2.358 1.00 98.56 82 LEU A CA 1
ATOM 628 C C . LEU A 1 82 ? -2.268 4.249 -2.529 1.00 98.56 82 LEU A C 1
ATOM 630 O O . LEU A 1 82 ? -3.363 3.951 -2.994 1.00 98.56 82 LEU A O 1
ATOM 634 N N . ALA A 1 83 ? -1.943 5.504 -2.213 1.00 97.94 83 ALA A N 1
ATOM 635 C CA . ALA A 1 83 ? -2.841 6.632 -2.448 1.00 97.94 83 ALA A CA 1
ATOM 636 C C . ALA A 1 83 ? -3.168 6.769 -3.945 1.00 97.94 83 ALA A C 1
ATOM 638 O O . ALA A 1 83 ? -4.336 6.850 -4.316 1.00 97.94 83 ALA A O 1
ATOM 639 N N . ARG A 1 84 ? -2.159 6.653 -4.821 1.00 98.25 84 ARG A N 1
ATOM 640 C CA . ARG A 1 84 ? -2.371 6.623 -6.280 1.00 98.25 84 ARG A CA 1
ATOM 641 C C . ARG A 1 84 ? -3.205 5.427 -6.739 1.00 98.25 84 ARG A C 1
ATOM 643 O O . ARG A 1 84 ? -4.013 5.561 -7.652 1.00 98.25 84 ARG A O 1
ATOM 650 N N . ILE A 1 85 ? -3.025 4.252 -6.131 1.00 98.44 85 ILE A N 1
ATOM 651 C CA . ILE A 1 85 ? -3.880 3.087 -6.413 1.00 98.44 85 ILE A CA 1
ATOM 652 C C . ILE A 1 85 ? -5.327 3.380 -5.997 1.00 98.44 85 ILE A C 1
ATOM 654 O O . ILE A 1 85 ? -6.235 3.066 -6.760 1.00 98.44 85 ILE A O 1
ATOM 658 N N . ALA A 1 86 ? -5.546 4.010 -4.841 1.00 97.12 86 ALA A N 1
ATOM 659 C CA . ALA A 1 86 ? -6.877 4.346 -4.337 1.00 97.12 86 ALA A CA 1
ATOM 660 C C . ALA A 1 86 ? -7.591 5.394 -5.206 1.00 97.12 86 ALA A C 1
ATOM 662 O O . ALA A 1 86 ? -8.805 5.329 -5.361 1.00 97.12 86 ALA A O 1
ATOM 663 N N . GLU A 1 87 ? -6.853 6.317 -5.828 1.00 97.00 87 GLU A N 1
ATOM 664 C CA . GLU A 1 87 ? -7.407 7.256 -6.815 1.00 97.00 87 GLU A CA 1
ATOM 665 C C . GLU A 1 87 ? -7.910 6.547 -8.085 1.00 97.00 87 GLU A C 1
ATOM 667 O O . GLU A 1 87 ? -8.909 6.960 -8.673 1.00 97.00 87 GLU A O 1
ATOM 672 N N . ILE A 1 88 ? -7.228 5.481 -8.518 1.00 97.62 88 ILE A N 1
ATOM 673 C CA . ILE A 1 88 ? -7.565 4.740 -9.744 1.00 97.62 88 ILE A CA 1
ATOM 674 C C . ILE A 1 88 ? -8.641 3.673 -9.480 1.00 97.62 88 ILE A C 1
ATOM 676 O O . ILE A 1 88 ? -9.504 3.445 -10.326 1.00 97.62 88 ILE A O 1
ATOM 680 N N . ASP A 1 89 ? -8.588 3.016 -8.320 1.00 95.75 89 ASP A N 1
ATOM 681 C CA . ASP A 1 89 ? -9.430 1.880 -7.933 1.00 95.75 89 ASP A CA 1
ATOM 682 C C . ASP A 1 89 ? -10.084 2.116 -6.559 1.00 95.75 89 ASP A C 1
ATOM 684 O O . ASP A 1 89 ? -9.892 1.374 -5.594 1.00 95.75 89 ASP A O 1
ATOM 688 N N . ALA A 1 90 ? -10.872 3.190 -6.474 1.00 94.38 90 ALA A N 1
ATOM 689 C CA . ALA A 1 90 ? -11.491 3.678 -5.236 1.00 94.38 90 ALA A CA 1
ATOM 690 C C . ALA A 1 90 ? -12.516 2.720 -4.598 1.00 94.38 90 ALA A C 1
ATOM 692 O O . ALA A 1 90 ? -13.018 2.985 -3.510 1.00 94.38 90 ALA A O 1
ATOM 693 N N . GLN A 1 91 ? -12.903 1.643 -5.286 1.00 96.06 91 GLN A N 1
ATOM 694 C CA . GLN A 1 91 ? -13.855 0.647 -4.777 1.00 96.06 91 GLN A CA 1
ATOM 695 C C . GLN A 1 91 ? -13.172 -0.646 -4.334 1.00 96.06 91 GLN A C 1
ATOM 697 O O . GLN A 1 91 ? -13.844 -1.595 -3.931 1.00 96.06 91 GLN A O 1
ATOM 702 N N . ASN A 1 92 ? -11.843 -0.698 -4.383 1.00 96.75 92 ASN A N 1
ATOM 703 C CA . ASN A 1 92 ? -11.095 -1.859 -3.953 1.00 96.75 92 ASN A CA 1
ATOM 704 C C . ASN A 1 92 ? -10.747 -1.757 -2.466 1.00 96.75 92 ASN A C 1
ATOM 706 O O . ASN A 1 92 ? -9.806 -1.057 -2.097 1.00 96.75 92 ASN A O 1
ATOM 710 N N . PRO A 1 93 ? -11.422 -2.505 -1.581 1.00 97.12 93 PRO A N 1
ATOM 711 C CA . PRO A 1 93 ? -11.175 -2.407 -0.145 1.00 97.12 93 PRO A CA 1
ATOM 712 C C . PRO A 1 93 ? -9.744 -2.798 0.251 1.00 97.12 93 PRO A C 1
ATOM 714 O O . PRO A 1 93 ? -9.260 -2.404 1.315 1.00 97.12 93 PRO A O 1
ATOM 717 N N . LEU A 1 94 ? -9.046 -3.571 -0.591 1.00 96.69 94 LEU A N 1
ATOM 718 C CA . LEU A 1 94 ? -7.684 -4.001 -0.310 1.00 96.69 94 LEU A CA 1
ATOM 719 C C . LEU A 1 94 ? -6.718 -2.815 -0.260 1.00 96.69 94 LEU A C 1
ATOM 721 O O . LEU A 1 94 ? -5.792 -2.854 0.547 1.00 96.69 94 LEU A O 1
ATOM 725 N N . VAL A 1 95 ? -6.920 -1.767 -1.071 1.00 97.88 95 VAL A N 1
ATOM 726 C CA . VAL A 1 95 ? -6.022 -0.601 -1.061 1.00 97.88 95 VAL A CA 1
ATOM 727 C C . VAL A 1 95 ? -6.064 0.112 0.285 1.00 97.88 95 VAL A C 1
ATOM 729 O O . VAL A 1 95 ? -5.016 0.349 0.881 1.00 97.88 95 VAL A O 1
ATOM 732 N N . HIS A 1 96 ? -7.263 0.323 0.827 1.00 97.94 96 HIS A N 1
ATOM 733 C CA . HIS A 1 96 ? -7.469 0.959 2.125 1.00 97.94 96 HIS A CA 1
ATOM 734 C C . HIS A 1 96 ? -6.925 0.095 3.268 1.00 97.94 96 HIS A C 1
ATOM 736 O O . HIS A 1 96 ? -6.258 0.603 4.167 1.00 97.94 96 HIS A O 1
ATOM 742 N N . LEU A 1 97 ? -7.091 -1.232 3.190 1.00 97.88 97 LEU A N 1
ATOM 743 C CA . LEU A 1 97 ? -6.490 -2.156 4.156 1.00 97.88 97 LEU A CA 1
ATOM 744 C C . LEU A 1 97 ? -4.954 -2.070 4.160 1.00 97.88 97 LEU A C 1
ATOM 746 O O . LEU A 1 97 ? -4.338 -2.077 5.226 1.00 97.88 97 LEU A O 1
ATOM 750 N N . ARG A 1 98 ? -4.317 -2.018 2.982 1.00 98.06 98 ARG A N 1
ATOM 751 C CA . ARG A 1 98 ? -2.854 -1.884 2.882 1.00 98.06 98 ARG A CA 1
ATOM 752 C C . ARG A 1 98 ? -2.382 -0.517 3.353 1.00 98.06 98 ARG A C 1
ATOM 754 O O . ARG A 1 98 ? -1.390 -0.450 4.071 1.00 98.06 98 ARG A O 1
ATOM 761 N N . LEU A 1 99 ? -3.107 0.543 3.009 1.00 98.12 99 LEU A N 1
ATOM 762 C CA . LEU A 1 99 ? -2.771 1.910 3.399 1.00 98.12 99 LEU A CA 1
ATOM 763 C C . LEU A 1 99 ? -2.826 2.054 4.922 1.00 98.12 99 LEU A C 1
ATOM 765 O O . LEU A 1 99 ? -1.859 2.518 5.521 1.00 98.12 99 LEU A O 1
ATOM 769 N N . ALA A 1 100 ? -3.854 1.490 5.558 1.00 98.12 100 ALA A N 1
ATOM 770 C CA . ALA A 1 100 ? -3.949 1.408 7.009 1.00 98.12 100 ALA A CA 1
ATOM 771 C C . ALA A 1 100 ? -2.757 0.673 7.650 1.00 98.12 100 ALA A C 1
ATOM 773 O O . ALA A 1 100 ? -2.166 1.137 8.625 1.00 98.12 100 ALA A O 1
ATOM 774 N N . GLN A 1 101 ? -2.359 -0.470 7.083 1.00 97.56 101 GLN A N 1
ATOM 775 C CA . GLN A 1 101 ? -1.223 -1.255 7.576 1.00 97.56 101 GLN A CA 1
ATOM 776 C C . GLN A 1 101 ? 0.104 -0.494 7.483 1.00 97.56 101 GLN A C 1
ATOM 778 O O . GLN A 1 101 ? 0.889 -0.546 8.430 1.00 97.56 101 GLN A O 1
ATOM 783 N N . GLU A 1 102 ? 0.363 0.197 6.372 1.00 97.94 102 GLU A N 1
ATOM 784 C CA . GLU A 1 102 ? 1.591 0.980 6.200 1.00 97.94 102 GLU A CA 1
ATOM 785 C C . GLU A 1 102 ? 1.601 2.243 7.074 1.00 97.94 102 GLU A C 1
ATOM 787 O O . GLU A 1 102 ? 2.612 2.524 7.716 1.00 97.94 102 GLU A O 1
ATOM 792 N N . LEU A 1 103 ? 0.473 2.953 7.193 1.00 98.44 103 LEU A N 1
ATOM 793 C CA . LEU A 1 103 ? 0.335 4.114 8.084 1.00 98.44 103 LEU A CA 1
ATOM 794 C C . LEU A 1 103 ? 0.601 3.750 9.545 1.00 98.44 103 LEU A C 1
ATOM 796 O O . LEU A 1 103 ? 1.387 4.412 10.222 1.00 98.44 103 LEU A O 1
ATOM 800 N N . ARG A 1 104 ? 0.022 2.639 10.008 1.00 97.56 104 ARG A N 1
ATOM 801 C CA . ARG A 1 104 ? 0.215 2.132 11.369 1.00 97.56 104 ARG A CA 1
ATOM 802 C C . ARG A 1 104 ? 1.675 1.792 11.673 1.00 97.56 104 ARG A C 1
ATOM 804 O O . ARG A 1 104 ? 2.127 2.009 12.790 1.00 97.56 104 ARG A O 1
ATOM 811 N N . LYS A 1 105 ? 2.432 1.255 10.703 1.00 96.25 105 LYS A N 1
ATOM 812 C CA . LYS A 1 105 ? 3.877 0.981 10.875 1.00 96.25 105 LYS A CA 1
ATOM 813 C C . LYS A 1 105 ? 4.700 2.258 11.056 1.00 96.25 105 LYS A C 1
ATOM 815 O O . LYS A 1 105 ? 5.774 2.190 11.644 1.00 96.25 105 LYS A O 1
ATOM 820 N N . LEU A 1 106 ? 4.216 3.385 10.533 1.00 96.94 106 LEU A N 1
ATOM 821 C CA . LEU A 1 106 ? 4.842 4.701 10.657 1.00 96.94 106 LEU A CA 1
ATOM 822 C C . LEU A 1 106 ? 4.249 5.549 11.792 1.00 96.94 106 LEU A C 1
ATOM 824 O O . LEU A 1 106 ? 4.502 6.749 11.822 1.00 96.94 106 LEU A O 1
ATOM 828 N N . ASP A 1 107 ? 3.469 4.945 12.695 1.00 97.06 107 ASP A N 1
ATOM 829 C CA . ASP A 1 107 ? 2.833 5.619 13.838 1.00 97.06 107 ASP A CA 1
ATOM 830 C C . ASP A 1 107 ? 1.844 6.738 13.446 1.00 97.06 107 ASP A C 1
ATOM 832 O O . ASP A 1 107 ? 1.550 7.642 14.219 1.00 97.06 107 ASP A O 1
ATOM 836 N N . ARG A 1 108 ? 1.293 6.675 12.225 1.00 98.25 108 ARG A N 1
ATOM 837 C CA . ARG A 1 108 ? 0.215 7.562 11.746 1.00 98.25 108 ARG A CA 1
ATOM 838 C C . ARG A 1 108 ? -1.137 6.925 12.070 1.00 98.25 108 ARG A C 1
ATOM 840 O O . ARG A 1 108 ? -1.807 6.375 11.193 1.00 98.25 108 ARG A O 1
ATOM 847 N N . LEU A 1 109 ? -1.466 6.882 13.359 1.00 98.44 109 LEU A N 1
ATOM 848 C CA . LEU A 1 109 ? -2.504 6.005 13.909 1.00 98.44 109 LEU A CA 1
ATOM 849 C C . LEU A 1 109 ? -3.925 6.425 13.513 1.00 98.44 109 LEU A C 1
ATOM 851 O O . LEU A 1 109 ? -4.725 5.568 13.135 1.00 98.44 109 LEU A O 1
ATOM 855 N N . GLU A 1 110 ? -4.222 7.722 13.525 1.00 98.50 110 GLU A N 1
ATOM 856 C CA . GLU A 1 110 ? -5.534 8.268 13.165 1.00 98.50 110 GLU A CA 1
ATOM 857 C C . GLU A 1 110 ? -5.860 8.005 11.689 1.00 98.50 110 GLU A C 1
ATOM 859 O O . GLU A 1 110 ? -6.903 7.440 11.367 1.00 98.50 110 GLU A O 1
ATOM 864 N N . GLU A 1 111 ? -4.923 8.300 10.788 1.00 98.31 111 GLU A N 1
ATOM 865 C CA . GLU A 1 111 ? -5.087 8.043 9.350 1.00 98.31 111 GLU A CA 1
ATOM 866 C C . GLU A 1 111 ? -5.198 6.536 9.053 1.00 98.31 111 GLU A C 1
ATOM 868 O O . GLU A 1 111 ? -5.924 6.097 8.154 1.00 98.31 111 GLU A O 1
ATOM 873 N N . SER A 1 112 ? -4.481 5.711 9.828 1.00 98.56 112 SER A N 1
ATOM 874 C CA . SER A 1 112 ? -4.612 4.255 9.766 1.00 98.56 112 SER A CA 1
ATOM 875 C C . SER A 1 112 ? -6.030 3.817 10.133 1.00 98.56 112 SER A C 1
ATOM 877 O O . SER A 1 112 ? -6.608 2.976 9.442 1.00 98.56 112 SER A O 1
ATOM 879 N N . LEU A 1 113 ? -6.601 4.372 11.206 1.00 98.56 113 LEU A N 1
ATOM 880 C CA . LEU A 1 113 ? -7.968 4.071 11.623 1.00 98.56 113 LEU A CA 1
ATOM 881 C C . LEU A 1 113 ? -8.979 4.425 10.524 1.00 98.56 113 LEU A C 1
ATOM 883 O O . LEU A 1 113 ? -9.792 3.569 10.172 1.00 98.56 113 LEU A O 1
ATOM 887 N N . GLU A 1 114 ? -8.893 5.624 9.944 1.00 98.19 114 GLU A N 1
ATOM 888 C CA . GLU A 1 114 ? -9.761 6.054 8.833 1.00 98.19 114 GLU A CA 1
ATOM 889 C C . GLU A 1 114 ? -9.694 5.076 7.651 1.00 98.19 114 GLU A C 1
ATOM 891 O O . GLU A 1 114 ? -10.711 4.657 7.094 1.00 98.19 114 GLU A O 1
ATOM 896 N N . SER A 1 115 ? -8.491 4.616 7.317 1.00 98.19 115 SER A N 1
ATOM 897 C CA . SER A 1 115 ? -8.279 3.680 6.211 1.00 98.19 115 SER A CA 1
ATOM 898 C C . SER A 1 115 ? -8.840 2.283 6.504 1.00 98.19 115 SER A C 1
ATOM 900 O O . SER A 1 115 ? -9.428 1.643 5.629 1.00 98.19 115 SER A O 1
ATOM 902 N N . TYR A 1 116 ? -8.738 1.796 7.746 1.00 98.25 116 TYR A N 1
ATOM 903 C CA . TYR A 1 116 ? -9.424 0.559 8.138 1.00 98.25 116 TYR A CA 1
ATOM 904 C C . TYR A 1 116 ? -10.949 0.703 8.081 1.00 98.25 116 TYR A C 1
ATOM 906 O O . TYR A 1 116 ? -11.625 -0.254 7.696 1.00 98.25 116 TYR A O 1
ATOM 914 N N . GLN A 1 117 ? -11.493 1.868 8.443 1.00 97.75 117 GLN A N 1
ATOM 915 C CA . GLN A 1 117 ? -12.930 2.135 8.355 1.00 97.75 117 GLN A CA 1
ATOM 916 C C . GLN A 1 117 ? -13.405 2.094 6.899 1.00 97.75 117 GLN A C 1
ATOM 918 O O . GLN A 1 117 ? -14.337 1.350 6.603 1.00 97.75 117 GLN A O 1
ATOM 923 N N . GLN A 1 118 ? -12.702 2.753 5.974 1.00 97.44 118 GLN A N 1
ATOM 924 C CA . GLN A 1 118 ? -13.006 2.697 4.536 1.00 97.44 118 GLN A CA 1
ATOM 925 C C . GLN A 1 118 ? -12.970 1.262 3.985 1.00 97.44 118 GLN A C 1
ATOM 927 O O . GLN A 1 118 ? -13.877 0.836 3.268 1.00 97.44 118 GLN A O 1
ATOM 932 N N . ALA A 1 119 ? -11.964 0.466 4.367 1.00 97.19 119 ALA A N 1
ATOM 933 C CA . ALA A 1 119 ? -11.910 -0.948 3.990 1.00 97.19 119 ALA A CA 1
ATOM 934 C C . ALA A 1 119 ? -13.130 -1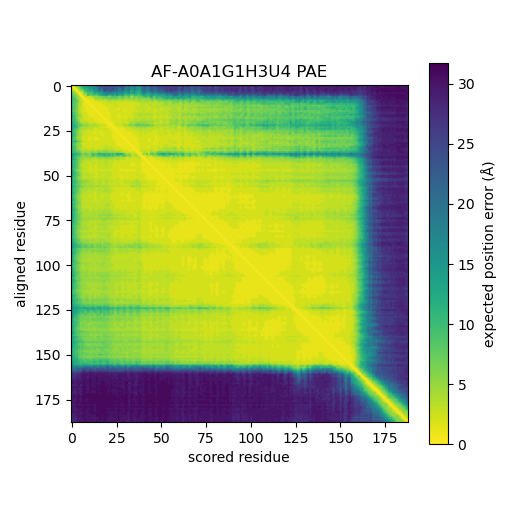.742 4.510 1.00 97.19 119 ALA A C 1
ATOM 936 O O . ALA A 1 119 ? -13.605 -2.658 3.835 1.00 97.19 119 ALA A O 1
ATOM 937 N N . MET A 1 120 ? -13.647 -1.394 5.696 1.00 96.56 120 MET A N 1
ATOM 938 C CA . MET A 1 120 ? -14.840 -1.994 6.317 1.00 96.56 120 MET A CA 1
ATOM 939 C C . MET A 1 120 ? -16.165 -1.531 5.745 1.00 96.56 120 MET A C 1
ATOM 941 O O . MET A 1 120 ? -17.095 -2.335 5.690 1.00 96.56 120 MET A O 1
ATOM 945 N N . GLU A 1 121 ? -16.249 -0.302 5.262 1.00 96.31 121 GLU A N 1
ATOM 946 C CA . GLU A 1 121 ? -17.413 0.177 4.522 1.00 96.31 121 GLU A CA 1
ATOM 947 C C . GLU A 1 121 ? -17.550 -0.555 3.184 1.00 96.31 121 GLU A C 1
ATOM 949 O O . GLU A 1 121 ? -18.634 -1.022 2.836 1.00 96.31 121 GLU A O 1
ATOM 954 N N . LEU A 1 122 ? -16.434 -0.735 2.472 1.00 96.50 122 LEU A N 1
ATOM 955 C CA . LEU A 1 122 ? -16.396 -1.425 1.182 1.00 96.50 122 LEU A CA 1
ATOM 956 C C . LEU A 1 122 ? -16.551 -2.955 1.307 1.00 96.50 122 LEU A C 1
ATOM 958 O O . LEU A 1 122 ? -17.056 -3.602 0.390 1.00 96.50 122 LEU A O 1
ATOM 962 N N . ALA A 1 123 ? -16.127 -3.558 2.425 1.00 95.44 123 ALA A N 1
ATOM 963 C CA . ALA A 1 123 ? -16.192 -5.007 2.648 1.00 95.44 123 ALA A CA 1
ATOM 964 C C . ALA A 1 123 ? -16.527 -5.391 4.108 1.00 95.44 123 ALA A C 1
ATOM 966 O O . ALA A 1 123 ? -15.684 -5.942 4.828 1.00 95.44 123 ALA A O 1
ATOM 967 N N . PRO A 1 124 ? -17.783 -5.203 4.554 1.00 92.69 124 PRO A N 1
ATOM 968 C CA . PRO A 1 124 ? -18.171 -5.353 5.963 1.00 92.69 124 PRO A CA 1
ATOM 969 C C . PRO A 1 124 ? -18.151 -6.798 6.491 1.00 92.69 124 PRO A C 1
ATOM 971 O O . PRO A 1 124 ? -18.165 -7.018 7.704 1.00 92.69 124 PRO A O 1
ATOM 974 N N . GLY A 1 125 ? -18.132 -7.799 5.601 1.00 90.88 125 GLY A N 1
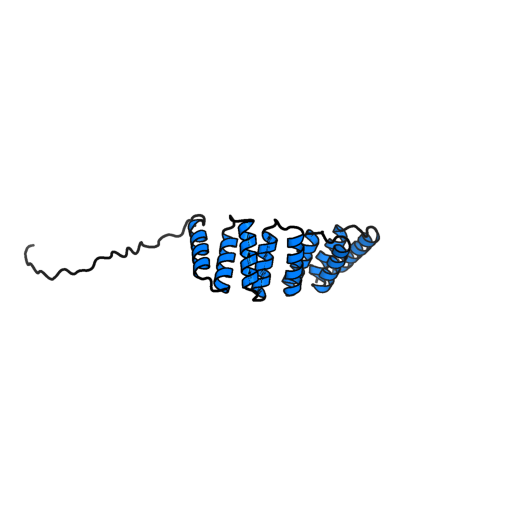ATOM 975 C CA . GLY A 1 125 ? -18.206 -9.224 5.956 1.00 90.88 125 GLY A CA 1
ATOM 976 C C . GLY A 1 125 ? -16.882 -9.856 6.401 1.00 90.88 125 GLY A C 1
ATOM 977 O O . GLY A 1 125 ? -16.857 -11.012 6.822 1.00 90.88 125 GLY A O 1
ATOM 978 N N . MET A 1 126 ? -15.769 -9.127 6.312 1.00 92.44 126 MET A N 1
ATOM 979 C CA . MET A 1 126 ? -14.439 -9.679 6.566 1.00 92.44 126 MET A CA 1
ATOM 980 C C . MET A 1 126 ? -14.084 -9.607 8.058 1.00 92.44 126 MET A C 1
ATOM 982 O O . MET A 1 126 ? -13.472 -8.645 8.519 1.00 92.44 126 MET A O 1
ATOM 986 N N . LEU A 1 127 ? -14.415 -10.655 8.824 1.00 92.56 127 LEU A N 1
ATOM 987 C CA . LEU A 1 127 ? -14.161 -10.701 10.278 1.00 92.56 127 LEU A CA 1
ATOM 988 C C . LEU A 1 127 ? -12.693 -10.436 10.653 1.00 92.56 127 LEU A C 1
ATOM 990 O O . LEU A 1 127 ? -12.421 -9.730 11.621 1.00 92.56 127 LEU A O 1
ATOM 994 N N . GLY A 1 128 ? -11.736 -10.953 9.874 1.00 93.25 128 GLY A N 1
A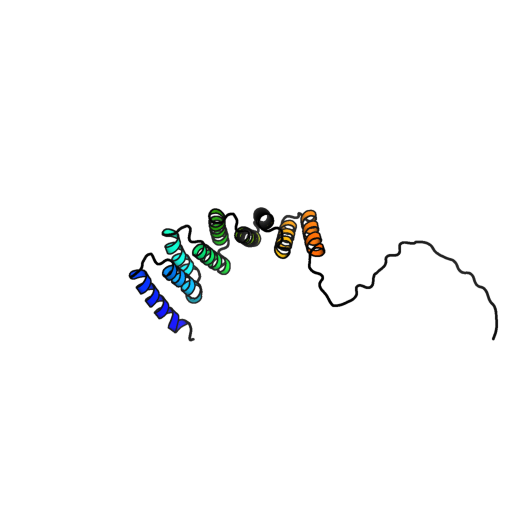TOM 995 C CA . GLY A 1 128 ? -10.307 -10.709 10.114 1.00 93.25 128 GLY A CA 1
ATOM 996 C C . GLY A 1 128 ? -9.898 -9.243 9.931 1.00 93.25 128 GLY A C 1
ATOM 997 O O . GLY A 1 128 ? -9.014 -8.742 10.626 1.00 93.25 128 GLY A O 1
ATOM 998 N N . TRP A 1 129 ? -10.560 -8.525 9.027 1.00 94.88 129 TRP A N 1
ATOM 999 C CA . TRP A 1 129 ? -10.305 -7.103 8.813 1.00 94.88 129 TRP A CA 1
ATOM 1000 C C . TRP A 1 129 ? -11.003 -6.254 9.879 1.00 94.88 129 TRP A C 1
ATOM 1002 O O . TRP A 1 129 ? -10.404 -5.300 10.361 1.00 94.88 129 TRP A O 1
ATOM 1012 N N . ARG A 1 130 ? -12.189 -6.659 10.355 1.00 95.88 130 ARG A N 1
ATOM 1013 C CA . ARG A 1 130 ? -12.819 -6.031 11.526 1.00 95.88 130 ARG A CA 1
ATOM 1014 C C . ARG A 1 130 ? -11.964 -6.187 12.788 1.00 95.88 130 ARG A C 1
ATOM 1016 O O . ARG A 1 130 ? -11.850 -5.254 13.571 1.00 95.88 130 ARG A O 1
ATOM 1023 N N . LEU A 1 131 ? -11.275 -7.318 12.954 1.00 95.88 131 LEU A N 1
ATOM 1024 C CA . LEU A 1 131 ? -10.281 -7.472 14.022 1.00 95.88 131 LEU A CA 1
ATOM 1025 C C . LEU A 1 131 ? -9.072 -6.532 13.839 1.00 95.88 131 LEU A C 1
ATOM 1027 O O . LEU A 1 131 ? -8.501 -6.055 14.817 1.00 95.88 131 LEU A O 1
ATOM 1031 N N . SER A 1 132 ? -8.690 -6.242 12.593 1.00 96.75 132 SER A N 1
ATOM 1032 C CA . SER A 1 132 ? -7.639 -5.258 12.295 1.00 96.75 132 SER A CA 1
ATOM 1033 C C . SER A 1 132 ? -8.094 -3.827 12.618 1.00 96.75 132 SER A C 1
ATOM 1035 O O . SER A 1 132 ? -7.315 -3.069 13.191 1.00 96.75 132 SER A O 1
ATOM 1037 N N . LEU A 1 133 ? -9.363 -3.491 12.350 1.00 97.62 133 LEU A N 1
ATOM 1038 C CA . LEU A 1 133 ? -9.985 -2.231 12.770 1.00 97.62 133 LEU A CA 1
ATOM 1039 C C . LEU A 1 133 ? -10.021 -2.095 14.300 1.00 97.62 133 LEU A C 1
ATOM 1041 O O . LEU A 1 133 ? -9.623 -1.058 14.821 1.00 97.62 133 LEU A O 1
ATOM 1045 N N . ALA A 1 134 ? -10.401 -3.154 15.023 1.00 97.81 134 ALA A N 1
ATOM 1046 C CA . ALA A 1 134 ? -10.374 -3.163 16.486 1.00 97.81 134 ALA A CA 1
ATOM 1047 C C . ALA A 1 134 ? -8.974 -2.848 17.034 1.00 97.81 134 ALA A C 1
ATOM 1049 O O . ALA A 1 134 ? -8.820 -2.087 17.987 1.00 97.81 134 ALA A O 1
ATOM 1050 N N . ARG A 1 135 ? -7.933 -3.402 16.399 1.00 97.69 135 ARG A N 1
ATOM 1051 C CA . ARG A 1 135 ? -6.544 -3.098 16.751 1.00 97.69 135 ARG A CA 1
ATOM 1052 C C . ARG A 1 135 ? -6.195 -1.632 16.491 1.00 97.69 135 ARG A C 1
ATOM 1054 O O . ARG A 1 135 ? -5.556 -1.028 17.340 1.00 97.69 135 ARG A O 1
ATOM 1061 N N . ALA A 1 136 ? -6.627 -1.067 15.367 1.00 97.88 136 ALA A N 1
ATOM 1062 C CA . ALA A 1 136 ? -6.399 0.345 15.068 1.00 97.88 136 ALA A CA 1
ATOM 1063 C C . ALA A 1 136 ? -7.114 1.279 16.057 1.00 97.88 136 ALA A C 1
ATOM 1065 O O . ALA A 1 136 ? -6.515 2.248 16.509 1.00 97.88 136 ALA A O 1
ATOM 1066 N N . ARG A 1 137 ? -8.352 0.953 16.457 1.00 98.44 137 ARG A N 1
ATOM 1067 C CA . ARG A 1 137 ? -9.079 1.665 17.524 1.00 98.44 137 ARG A CA 1
ATOM 1068 C C . ARG A 1 137 ? -8.334 1.614 18.855 1.00 98.44 137 ARG A C 1
ATOM 1070 O O . ARG A 1 137 ? -8.191 2.634 19.517 1.00 98.44 137 ARG A O 1
ATOM 1077 N N . PHE A 1 138 ? -7.790 0.449 19.208 1.00 98.12 138 PHE A N 1
ATOM 1078 C CA . PHE A 1 138 ? -6.958 0.307 20.402 1.00 98.12 138 PHE A CA 1
ATOM 1079 C C . PHE A 1 138 ? -5.709 1.200 20.348 1.00 98.12 138 PHE A C 1
ATOM 1081 O O . PHE A 1 138 ? -5.372 1.819 21.354 1.00 98.12 138 PHE A O 1
ATOM 1088 N N . ASP A 1 139 ? -5.036 1.289 19.194 1.00 97.81 139 ASP A N 1
ATOM 1089 C CA . ASP A 1 139 ? -3.836 2.124 19.050 1.00 97.81 139 ASP A CA 1
ATOM 1090 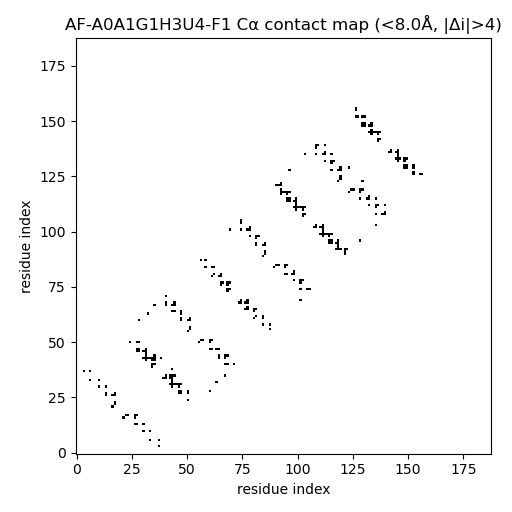C C . ASP A 1 139 ? -4.136 3.620 19.271 1.00 97.81 139 ASP A C 1
ATOM 1092 O O . ASP A 1 139 ? -3.305 4.318 19.845 1.00 97.81 139 ASP A O 1
ATOM 1096 N N . VAL A 1 140 ? -5.332 4.098 18.898 1.00 98.38 140 VAL A N 1
ATOM 1097 C CA . VAL A 1 140 ? -5.791 5.480 19.166 1.00 98.38 140 VAL A CA 1
ATOM 1098 C C . VAL A 1 140 ? -6.543 5.637 20.499 1.00 98.38 140 VAL A C 1
ATOM 1100 O O . VAL A 1 140 ? -7.188 6.657 20.733 1.00 98.38 140 VAL A O 1
ATOM 1103 N N . LEU A 1 141 ? -6.463 4.642 21.390 1.00 98.19 141 LEU A N 1
ATOM 1104 C CA . LEU A 1 141 ? -7.086 4.629 22.724 1.00 98.19 141 LEU A CA 1
ATOM 1105 C C . LEU A 1 141 ? -8.631 4.593 22.732 1.00 98.19 141 LEU A C 1
ATOM 1107 O O . LEU A 1 141 ? -9.244 4.777 23.785 1.00 98.19 141 LEU A O 1
ATOM 1111 N N . ASP A 1 142 ? -9.270 4.289 21.598 1.00 98.31 142 ASP A N 1
ATOM 1112 C CA . ASP A 1 142 ? -10.706 3.990 21.507 1.00 98.31 142 ASP A CA 1
ATOM 1113 C C . ASP A 1 142 ? -10.974 2.546 21.967 1.00 98.31 142 ASP A C 1
ATOM 1115 O O . ASP A 1 142 ? -11.228 1.624 21.185 1.00 98.31 142 ASP A O 1
ATOM 1119 N N . TYR A 1 143 ? -10.854 2.330 23.277 1.00 97.88 143 TYR A N 1
ATOM 1120 C CA . TYR A 1 143 ? -11.009 1.007 23.879 1.00 97.88 143 TYR A CA 1
ATOM 1121 C C . TYR A 1 143 ? -12.441 0.477 23.789 1.00 97.88 143 TYR A C 1
ATOM 1123 O O . TYR A 1 143 ? -12.629 -0.726 23.611 1.00 97.88 143 TYR A O 1
ATOM 1131 N N . GLU A 1 144 ? -13.440 1.357 23.871 1.00 98.12 144 GLU A N 1
ATOM 1132 C CA . GLU A 1 144 ? -14.851 0.974 23.773 1.00 98.12 144 GLU A CA 1
ATOM 1133 C C . GLU A 1 144 ? -15.185 0.475 22.362 1.00 98.12 144 GLU A C 1
ATOM 1135 O O . GLU A 1 144 ? -15.753 -0.610 22.197 1.00 98.12 144 GLU A O 1
ATOM 1140 N N . GLY A 1 145 ? -14.772 1.213 21.327 1.00 97.25 145 GLY A N 1
ATOM 1141 C CA . GLY A 1 145 ? -14.967 0.799 19.943 1.00 97.25 145 GLY A CA 1
ATOM 1142 C C . GLY A 1 145 ? -14.164 -0.454 19.582 1.00 97.25 145 GLY A C 1
ATOM 1143 O O . GLY A 1 145 ? -14.647 -1.295 18.816 1.00 97.25 145 GLY A O 1
ATOM 1144 N N . ALA A 1 146 ? -12.958 -0.612 20.137 1.00 98.06 146 ALA A N 1
ATOM 1145 C CA . ALA A 1 146 ? -12.161 -1.825 19.971 1.00 98.06 146 ALA A CA 1
ATOM 1146 C C . ALA A 1 146 ? -12.847 -3.049 20.601 1.00 98.06 146 ALA A C 1
ATOM 1148 O O . ALA A 1 146 ? -12.936 -4.104 19.967 1.00 98.06 146 ALA A O 1
ATOM 1149 N N . GLU A 1 147 ? -13.369 -2.916 21.824 1.00 98.00 147 GLU A N 1
ATOM 1150 C CA . GLU A 1 147 ? -14.102 -3.988 22.501 1.00 98.00 147 GLU A CA 1
ATOM 1151 C C . GLU A 1 147 ? -15.349 -4.396 21.708 1.00 98.00 147 GLU A C 1
ATOM 1153 O O . GLU A 1 147 ? -15.564 -5.590 21.478 1.00 98.00 147 GLU A O 1
ATOM 1158 N N . ALA A 1 148 ? -16.132 -3.426 21.230 1.00 97.31 148 ALA A N 1
ATOM 1159 C CA . ALA A 1 148 ? -17.330 -3.687 20.438 1.00 97.31 148 ALA A CA 1
ATOM 1160 C C . ALA A 1 148 ? -17.023 -4.496 19.163 1.00 97.31 148 ALA A C 1
ATOM 1162 O O . ALA A 1 148 ? -17.720 -5.468 18.850 1.00 97.31 148 ALA A O 1
ATOM 1163 N N . ASP A 1 149 ? -15.950 -4.151 18.446 1.00 96.50 149 ASP A N 1
ATOM 1164 C CA . ASP A 1 149 ? -15.541 -4.887 17.248 1.00 96.50 149 ASP A CA 1
ATOM 1165 C C . ASP A 1 149 ? -15.071 -6.309 17.571 1.00 96.50 149 ASP A C 1
ATOM 1167 O O . ASP A 1 149 ? -15.424 -7.252 16.855 1.00 96.50 149 ASP A O 1
ATOM 1171 N N . VAL A 1 150 ? -14.317 -6.498 18.660 1.00 96.38 150 VAL A N 1
ATOM 1172 C CA . VAL A 1 150 ? -13.888 -7.832 19.110 1.00 96.38 150 VAL A CA 1
ATOM 1173 C C . VAL A 1 150 ? -15.092 -8.687 19.492 1.00 96.38 150 VAL A C 1
ATOM 1175 O O . VAL A 1 150 ? -15.178 -9.843 19.073 1.00 96.38 150 VAL A O 1
ATOM 1178 N N . GLN A 1 151 ? -16.046 -8.133 20.240 1.00 96.44 151 GLN A N 1
ATOM 1179 C CA . GLN A 1 151 ? -17.277 -8.833 20.604 1.00 96.44 151 GLN A CA 1
ATOM 1180 C C . GLN A 1 151 ? -18.075 -9.237 19.359 1.00 96.44 151 GLN A C 1
ATOM 1182 O O . GLN A 1 151 ? -18.524 -10.382 19.266 1.00 96.44 151 GLN A O 1
ATOM 1187 N N . TYR A 1 152 ? -18.186 -8.348 18.366 1.00 94.88 152 TYR A N 1
ATOM 1188 C CA . TYR A 1 152 ? -18.819 -8.672 17.089 1.00 94.88 152 TYR A CA 1
ATOM 1189 C C . TYR A 1 152 ? -18.115 -9.841 16.392 1.00 94.88 152 TYR A C 1
ATOM 1191 O O . TYR A 1 152 ? -18.779 -10.770 15.926 1.00 94.88 152 TYR A O 1
ATOM 1199 N N . VAL A 1 153 ? -16.780 -9.823 16.320 1.00 94.62 153 VAL A N 1
ATOM 1200 C CA . VAL A 1 153 ? -16.005 -10.905 15.697 1.00 94.62 153 VAL A CA 1
ATOM 1201 C C . VAL A 1 153 ? -16.220 -12.223 16.437 1.00 94.62 153 VAL A C 1
ATOM 1203 O O . VAL A 1 153 ? -16.472 -13.232 15.788 1.00 94.62 153 VAL A O 1
ATOM 1206 N N . LEU A 1 154 ? -16.188 -12.227 17.772 1.00 92.38 154 LEU A N 1
ATOM 1207 C CA . LEU A 1 154 ? -16.422 -13.430 18.579 1.00 92.38 154 LEU A CA 1
ATOM 1208 C C . LEU A 1 154 ? -17.841 -13.987 18.419 1.00 92.38 154 LEU A C 1
ATOM 1210 O O . LEU A 1 154 ? -18.017 -15.202 18.422 1.00 92.38 154 LEU A O 1
ATOM 1214 N N . HIS A 1 155 ? -18.842 -13.117 18.268 1.00 93.00 155 HIS A N 1
ATOM 1215 C CA . HIS A 1 155 ? -20.230 -13.524 18.059 1.00 93.00 155 HIS A CA 1
ATOM 1216 C C . HIS A 1 155 ? -20.462 -14.143 16.673 1.00 93.00 155 HIS A C 1
ATOM 1218 O O . HIS A 1 155 ? -21.226 -15.095 16.544 1.00 93.00 155 HIS A O 1
ATOM 1224 N N . ASN A 1 156 ? -19.803 -13.606 15.643 1.00 92.06 156 ASN A N 1
ATOM 1225 C CA . ASN A 1 156 ? -19.993 -14.017 14.249 1.00 92.06 156 ASN A CA 1
ATOM 1226 C C . ASN A 1 156 ? -18.950 -15.036 13.762 1.00 92.06 156 ASN A C 1
ATOM 1228 O O . ASN A 1 156 ? -19.050 -15.530 12.638 1.00 92.06 156 ASN A O 1
ATOM 1232 N N . ALA A 1 157 ? -17.938 -15.349 14.574 1.00 85.94 157 ALA A N 1
ATOM 1233 C CA . ALA A 1 157 ? -16.952 -16.362 14.241 1.00 85.94 157 ALA A CA 1
ATOM 1234 C C . ALA A 1 157 ? -17.631 -17.738 14.127 1.00 85.94 157 ALA A C 1
ATOM 1236 O O . ALA A 1 157 ? -18.440 -18.099 14.988 1.00 85.94 157 ALA A O 1
ATOM 1237 N N . PRO A 1 158 ? -17.296 -18.537 13.096 1.00 78.25 158 PRO A N 1
ATOM 1238 C CA . PRO A 1 158 ? -17.827 -19.883 12.990 1.00 78.25 158 PRO A CA 1
ATOM 1239 C C . PRO A 1 158 ? -17.448 -20.676 14.247 1.00 78.25 158 PRO A C 1
ATOM 1241 O O . PRO A 1 158 ? -16.321 -20.545 14.741 1.00 78.25 158 PRO A O 1
ATOM 1244 N N . PRO A 1 159 ? -18.367 -21.496 14.784 1.00 66.94 159 PRO A N 1
ATOM 1245 C CA . PRO A 1 159 ? -18.111 -22.257 15.992 1.00 66.94 159 PRO A CA 1
ATOM 1246 C C . PRO A 1 159 ? -16.879 -23.138 15.796 1.00 66.94 159 PRO A C 1
ATOM 1248 O O . PRO A 1 159 ? -16.844 -24.044 14.962 1.00 66.94 159 PRO A O 1
ATOM 1251 N N . VAL A 1 160 ? -15.854 -22.858 16.594 1.00 58.94 160 VAL A N 1
ATOM 1252 C CA . VAL A 1 160 ? -14.597 -23.603 16.610 1.00 58.94 160 VAL A CA 1
ATOM 1253 C C . VAL A 1 160 ? -14.851 -24.938 17.327 1.00 58.94 160 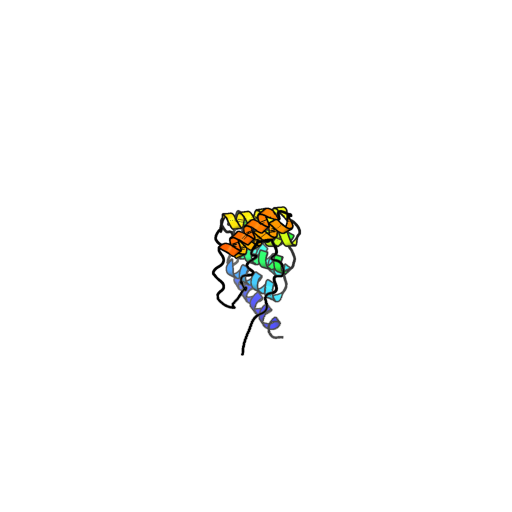VAL A C 1
ATOM 1255 O O . VAL A 1 160 ? -14.613 -25.083 18.522 1.00 58.94 160 VAL A O 1
ATOM 1258 N N . HIS A 1 161 ? -15.421 -25.935 16.653 1.00 55.22 161 HIS A N 1
ATOM 1259 C CA . HIS A 1 161 ? -15.426 -27.306 17.181 1.00 55.22 161 HIS A CA 1
ATOM 1260 C C . HIS A 1 161 ? -14.006 -27.881 16.983 1.00 55.22 161 HIS A C 1
ATOM 1262 O O . HIS A 1 161 ? -13.497 -27.840 15.873 1.00 55.22 161 HIS A O 1
ATOM 1268 N N . ARG A 1 162 ? -13.274 -28.448 17.953 1.00 46.94 162 ARG A N 1
ATOM 1269 C CA . ARG A 1 162 ? -13.631 -29.104 19.219 1.00 46.94 162 ARG A CA 1
ATOM 1270 C C . ARG A 1 162 ? -12.342 -29.338 20.033 1.00 46.94 162 ARG A C 1
ATOM 1272 O O . ARG A 1 162 ? -11.587 -30.209 19.641 1.00 46.94 162 ARG A O 1
ATOM 1279 N N . TRP A 1 163 ? -12.152 -28.662 21.170 1.00 39.91 163 TRP A N 1
ATOM 1280 C CA . TRP A 1 163 ? -11.580 -29.224 22.415 1.00 39.91 163 TRP A CA 1
ATOM 1281 C C . TRP A 1 163 ? -12.304 -28.562 23.597 1.00 39.91 163 TRP A C 1
ATOM 1283 O O . TRP A 1 163 ? -11.969 -27.484 24.071 1.00 39.91 163 TRP A O 1
ATOM 1293 N N . SER A 1 164 ? -13.422 -29.204 23.926 1.00 41.12 164 SER A N 1
ATOM 1294 C CA . SER A 1 164 ? -14.021 -29.422 25.245 1.00 41.12 164 SER A CA 1
ATOM 1295 C C . SER A 1 164 ? -13.664 -28.517 26.439 1.00 41.12 164 SER A C 1
ATOM 1297 O O . SER A 1 164 ? -12.532 -28.484 26.913 1.00 41.12 164 SER A O 1
ATOM 1299 N N . SER A 1 165 ? -14.751 -28.032 27.053 1.00 36.97 165 SER A N 1
ATOM 1300 C CA . SER A 1 165 ? -14.943 -27.878 28.502 1.00 36.97 165 SER A CA 1
ATOM 1301 C C . SER A 1 165 ? -14.374 -26.621 29.155 1.00 36.97 165 SER A C 1
ATOM 1303 O O . SER A 1 165 ? -13.405 -26.676 29.903 1.00 36.97 165 SER A O 1
ATOM 1305 N N . ARG A 1 166 ? -15.111 -25.508 29.058 1.00 40.66 166 ARG A N 1
ATOM 1306 C CA . ARG A 1 166 ? -15.253 -24.685 30.266 1.00 40.66 166 ARG A CA 1
ATOM 1307 C C . ARG A 1 166 ? -16.186 -25.456 31.207 1.00 40.66 166 ARG A C 1
ATOM 1309 O O . ARG A 1 166 ? -17.344 -25.648 30.825 1.00 40.66 166 ARG A O 1
ATOM 1316 N N . PRO A 1 167 ? -15.757 -25.910 32.402 1.00 35.53 167 PRO A N 1
ATOM 1317 C CA . PRO A 1 167 ? -16.744 -26.166 33.432 1.00 35.53 167 PRO A CA 1
ATOM 1318 C C . PRO A 1 167 ? -17.508 -24.855 33.598 1.00 35.53 167 PRO A C 1
ATOM 1320 O O . PRO A 1 167 ? -16.903 -23.785 33.702 1.00 35.53 167 PRO A O 1
ATOM 1323 N N . LYS A 1 168 ? -18.839 -24.921 33.538 1.00 43.50 168 LYS A N 1
ATOM 1324 C CA . LYS A 1 168 ? -19.680 -23.801 33.941 1.00 43.50 168 LYS A CA 1
ATOM 1325 C C . LYS A 1 168 ? -19.310 -23.495 35.391 1.00 43.50 168 LYS A C 1
ATOM 1327 O O . LYS A 1 168 ? -19.777 -24.175 36.298 1.00 43.50 168 LYS A O 1
ATOM 1332 N N . ILE A 1 169 ? -18.460 -22.497 35.615 1.00 38.75 169 ILE A N 1
ATOM 1333 C CA . ILE A 1 169 ? -18.369 -21.846 36.916 1.00 38.75 169 ILE A CA 1
ATOM 1334 C C . ILE A 1 169 ? -19.665 -21.051 37.017 1.00 38.75 169 ILE A C 1
ATOM 1336 O O . ILE A 1 169 ? -19.766 -19.900 36.597 1.00 38.75 169 ILE A O 1
ATOM 1340 N N . CYS A 1 170 ? -20.712 -21.732 37.473 1.00 34.84 170 CYS A N 1
ATOM 1341 C CA . CYS A 1 170 ? -21.915 -21.085 37.942 1.00 34.84 170 CYS A CA 1
ATOM 1342 C C . CYS A 1 170 ? -21.523 -20.308 39.199 1.00 34.84 170 CYS A C 1
ATOM 1344 O O . CYS A 1 170 ? -21.403 -20.885 40.276 1.00 34.84 170 CYS A O 1
ATOM 1346 N N . PHE A 1 171 ? -21.333 -18.995 39.066 1.00 33.75 171 PHE A N 1
ATOM 1347 C CA . PHE A 1 171 ? -21.447 -18.091 40.203 1.00 33.75 171 PHE A CA 1
ATOM 1348 C C . PHE A 1 171 ? -22.909 -18.108 40.649 1.00 33.75 171 PHE A C 1
ATOM 1350 O O . PHE A 1 171 ? -23.731 -17.317 40.189 1.00 33.75 171 PHE A O 1
ATOM 1357 N N . HIS A 1 172 ? -23.256 -19.056 41.516 1.00 34.94 172 HIS A N 1
ATOM 1358 C CA . HIS A 1 172 ? -24.496 -18.964 42.264 1.00 34.94 172 HIS A CA 1
ATOM 1359 C C . HIS A 1 172 ? -24.286 -17.880 43.324 1.00 34.94 172 HIS A C 1
ATOM 1361 O O . HIS A 1 172 ? -23.632 -18.090 44.344 1.00 34.94 172 HIS A O 1
ATOM 1367 N N . LYS A 1 173 ? -24.799 -16.679 43.044 1.00 44.47 173 LYS A N 1
ATOM 1368 C CA . LYS A 1 173 ? -25.092 -15.696 44.085 1.00 44.47 173 LYS A CA 1
ATOM 1369 C C . LYS A 1 173 ? -26.140 -16.319 45.007 1.00 44.47 173 LYS A C 1
ATOM 1371 O O . LYS A 1 173 ? -27.300 -16.382 44.626 1.00 44.47 173 LYS A O 1
ATOM 1376 N N . SER A 1 174 ? -25.749 -16.733 46.206 1.00 35.56 174 SER A N 1
ATOM 1377 C CA . SER A 1 174 ? -26.628 -16.622 47.371 1.00 35.56 174 SER A CA 1
ATOM 1378 C C . SER A 1 174 ? -25.808 -16.675 48.652 1.00 35.56 174 SER A C 1
ATOM 1380 O O . SER A 1 174 ? -25.225 -17.699 48.998 1.00 35.56 174 SER A O 1
ATOM 1382 N N . MET A 1 175 ? -25.765 -15.536 49.340 1.00 36.75 175 MET A N 1
ATOM 1383 C CA . MET A 1 175 ? -25.373 -15.433 50.740 1.00 36.75 175 MET A CA 1
ATOM 1384 C C . MET A 1 175 ? -26.391 -16.174 51.613 1.00 36.75 175 MET A C 1
ATOM 1386 O O . MET A 1 175 ? -27.590 -16.001 51.409 1.00 36.75 175 MET A O 1
ATOM 1390 N N . ALA A 1 176 ? -25.890 -16.916 52.602 1.00 35.16 176 ALA A N 1
ATOM 1391 C CA . ALA A 1 176 ? -26.261 -16.872 54.027 1.00 35.16 176 ALA A CA 1
ATOM 1392 C C . ALA A 1 176 ? -26.226 -18.273 54.682 1.00 35.16 176 ALA A C 1
ATOM 1394 O O . ALA A 1 176 ? -26.470 -19.271 54.005 1.00 35.16 176 ALA A O 1
ATOM 1395 N N . PRO A 1 177 ? -25.864 -18.354 55.979 1.00 44.59 177 PRO A N 1
ATOM 1396 C CA . PRO A 1 177 ? -25.313 -19.550 56.610 1.00 44.59 177 PRO A CA 1
ATOM 1397 C C . PRO A 1 177 ? -26.383 -20.364 57.348 1.00 44.59 177 PRO A C 1
ATOM 1399 O O . PRO A 1 177 ? -27.367 -19.803 57.822 1.00 44.59 177 PRO A O 1
ATOM 1402 N N . LEU A 1 178 ? -26.155 -21.666 57.528 1.00 32.94 178 LEU A N 1
ATOM 1403 C CA . LEU A 1 178 ? -26.931 -22.484 58.464 1.00 32.94 178 LEU A CA 1
ATOM 1404 C C . LEU A 1 178 ? -25.991 -23.240 59.409 1.00 32.94 178 LEU A C 1
ATOM 1406 O O . LEU A 1 178 ? -25.305 -24.188 59.042 1.00 32.94 178 LEU A O 1
ATOM 1410 N N . SER A 1 179 ? -25.922 -22.653 60.600 1.00 32.75 179 SER A N 1
ATOM 1411 C CA . SER A 1 179 ? -25.874 -23.205 61.951 1.00 32.75 179 SER A CA 1
ATOM 1412 C C . SER A 1 179 ? -25.764 -24.720 62.147 1.00 32.75 179 SER A C 1
ATOM 1414 O O . SER A 1 179 ? -26.447 -25.523 61.523 1.00 32.75 179 SER A O 1
ATOM 1416 N N . ILE A 1 180 ? -24.957 -25.043 63.156 1.00 37.78 180 ILE A N 1
ATOM 1417 C CA . ILE A 1 180 ? -24.865 -26.304 63.891 1.00 37.78 180 ILE A CA 1
ATOM 1418 C C . ILE A 1 180 ? -26.243 -26.713 64.430 1.00 37.78 180 ILE A C 1
ATOM 1420 O O . ILE A 1 180 ? -26.848 -25.942 65.170 1.00 37.78 180 ILE A O 1
ATOM 1424 N N . GLU A 1 181 ? -26.655 -27.953 64.174 1.00 32.81 181 GLU A N 1
ATOM 1425 C CA . GLU A 1 181 ? -27.509 -28.721 65.083 1.00 32.81 181 GLU A CA 1
ATOM 1426 C C . GLU A 1 181 ? -26.988 -30.160 65.146 1.00 32.81 181 GLU A C 1
ATOM 1428 O O . GLU A 1 181 ? -26.818 -30.842 64.135 1.00 32.81 181 GLU A O 1
ATOM 1433 N N . ALA A 1 182 ? -26.651 -30.574 66.364 1.00 38.97 182 ALA A N 1
ATOM 1434 C CA . ALA A 1 182 ? -26.376 -31.949 66.719 1.00 38.97 182 ALA A CA 1
ATOM 1435 C C . ALA A 1 182 ? -27.711 -32.666 66.922 1.00 38.97 182 ALA A C 1
ATOM 1437 O O . ALA A 1 182 ? -28.557 -32.152 67.649 1.00 38.97 182 ALA A O 1
ATOM 1438 N N . ASP A 1 183 ? -27.856 -33.876 66.386 1.00 36.38 183 ASP A N 1
ATOM 1439 C CA . ASP A 1 183 ? -28.682 -34.866 67.063 1.00 36.38 183 ASP A CA 1
ATOM 1440 C C . ASP A 1 183 ? -28.098 -36.272 66.930 1.00 36.38 183 ASP A C 1
ATOM 1442 O O . ASP A 1 183 ? -27.588 -36.695 65.890 1.00 36.38 183 ASP A O 1
ATOM 1446 N N . ALA A 1 184 ? -28.128 -36.953 68.064 1.00 43.00 184 ALA A N 1
ATOM 1447 C CA . ALA A 1 184 ? -27.642 -38.288 68.303 1.00 43.00 184 ALA A CA 1
ATOM 1448 C C . ALA A 1 184 ? -28.808 -39.269 68.182 1.00 43.00 184 ALA A C 1
ATOM 1450 O O . ALA A 1 184 ? -29.847 -39.060 68.794 1.00 43.00 184 ALA A O 1
ATOM 1451 N N . SER A 1 185 ? -28.619 -40.365 67.448 1.00 37.28 185 SER A N 1
ATOM 1452 C CA . SER A 1 185 ? -29.322 -41.661 67.563 1.00 37.28 185 SER A CA 1
ATOM 1453 C C . SER A 1 185 ? -29.205 -42.390 66.215 1.00 37.28 185 SER A C 1
ATOM 1455 O O . SER A 1 185 ? -29.242 -41.752 65.178 1.00 37.28 185 SER A O 1
ATOM 1457 N N . THR A 1 186 ? -29.086 -43.706 66.052 1.00 40.62 186 THR A N 1
ATOM 1458 C CA . THR A 1 186 ? -28.993 -44.880 66.921 1.00 40.62 186 THR A CA 1
ATOM 1459 C C . THR A 1 186 ? -28.909 -46.089 65.963 1.00 40.62 186 THR A C 1
ATOM 1461 O O . THR A 1 186 ? -29.711 -46.134 65.037 1.00 40.62 186 THR A O 1
ATOM 1464 N N . ARG A 1 187 ? -28.053 -47.088 66.272 1.00 39.84 187 ARG A N 1
ATOM 1465 C CA . ARG A 1 187 ? -28.117 -48.530 65.874 1.00 39.84 187 ARG A CA 1
ATOM 1466 C C . ARG A 1 187 ? -27.907 -48.887 64.385 1.00 39.84 187 ARG A C 1
ATOM 1468 O O . ARG A 1 187 ? -28.449 -48.226 63.517 1.00 39.84 187 ARG A O 1
ATOM 1475 N N . PHE A 1 188 ? -27.213 -49.959 63.999 1.00 45.59 188 PHE A N 1
ATOM 1476 C CA . PHE A 1 188 ? -26.519 -51.076 64.662 1.00 45.59 188 PHE A CA 1
ATOM 1477 C C . PHE A 1 188 ? -25.262 -51.399 63.844 1.00 45.59 188 PHE A C 1
ATOM 1479 O O . PHE A 1 188 ? -25.314 -51.185 62.612 1.00 45.59 188 PHE A O 1
#

Foldseek 3Di:
DPLQVVLVVLLVVLVVVCVVPVLPLVSLLVNLVSCLVHVALPVSLVSLVVSCVVPVLPLVSLVVNLVRCVVVVVLVVNLVSLVSSCVNCVLDLVSLQVNLVSCVVVVVLVSSLVSLVSSCVSPVPDLVSLLVNLVSCVSVVVPVSSVVSVVVSVVPPDPPDDDDDDDPPPPPDDDDDDDDDDDDDDDD

Sequence (188 aa):
MWESGTINPALEILDQGIHDHPHALTLRKLRGDILSASRGPGEAVQAYETVLADTPTALDVRWAKWSVLTRSGQGKESIDELARIAEIDAQNPLVHLRLAQELRKLDRLEESLESYQQAMELAPGMLGWRLSLARARFDVLDYEGAEADVQYVLHNAPPVHRWSSRPKICFHKSMAPLSIEADASTRF

Mean predicted aligned error: 10.62 Å

Solvent-accessible surface area (backbone atoms only — not comparable to full-atom values): 10835 Å² total; per-residue (Å²): 140,68,67,81,73,53,50,58,60,52,51,52,54,41,53,51,50,34,69,81,35,77,80,46,59,68,54,48,44,50,50,15,56,51,26,51,77,72,76,37,55,67,61,13,43,52,37,36,47,58,51,37,72,80,39,77,81,48,57,72,52,48,52,52,40,28,55,40,26,52,74,69,67,40,49,68,64,22,42,55,44,35,51,56,46,35,75,75,43,73,79,46,34,65,44,29,44,51,40,15,55,48,29,46,76,71,70,38,42,69,66,13,35,55,22,32,48,53,16,37,74,66,43,73,83,43,53,74,56,44,48,50,35,18,51,34,29,44,74,70,68,37,52,68,64,14,49,53,35,47,52,51,37,66,72,69,47,76,83,82,82,82,85,82,78,79,75,82,81,73,82,75,87,73,92,82,87,83,80,92,79,89,84,88,84,79,90,133

Secondary structure (DSSP, 8-state):
--SHHHHHHHHHHHHHHHHH-TT-HHHHHHHHHHHHHHT-HHHHHHHHHHHHHH-TT-HHHHHHHHHHHHHTT-HHHHHHHHHHHHHH-TT-HHHHHHHHHHHHHTT-HHHHHHHHHHHHHH-TT-HHHHHHHHHHHHHTT-HHHHHHHHHHHHHHSPP---S-------------------------

Radius of gyration: 28.99 Å; Cα contacts (8 Å, |Δi|>4): 179; chains: 1; bounding box: 55×59×99 Å

pLDDT: mean 84.87, std 21.1, range [32.75, 98.56]